Protein AF-A0A946MZG0-F1 (afdb_monomer_lite)

Radius of gyration: 20.62 Å; chains: 1; bounding box: 54×36×57 Å

pLDDT: mean 94.99, std 6.2, range [40.16, 98.81]

Foldseek 3Di:
DQDPADDFDPLLVVLLVQADWDDDDQQKDWACVCLVVVVPDPVCNVVDPPVQSVQQVVCPPHPLNLCLQAIQMAGPQLSVVCVVDVVSCLFRPDGSVLRPDPPDALQNVLQLQQPPDAQWGDDALEIEGQQDLAANGTTSPDSLRQSNSQAWDQHPVRDTGGGDGDGLSVVLVCLLVQQVCCVVVVQANPVPRHGRNQEYEYCNPFPLVDTLSSVSSNLSSCLVSRHQEYEGEHQCCNRPVCSCDPSNVSSVVSSCVSRVRHHYYYHYDDDDD

Sequence (273 aa):
MLPAKYQPFEKEAAFLATVTNGKYDREIINGLKKFVEGTAPQDMKNFYSPEELAAITALDGTDRDLQARMPIKITRHYFEQAVRSKPLQALVKASPKETYDLDGAEDPGKQMSYSPIEGMIHKYELALLYVASTCSAHCRFCYREELIAKKEVERPDGTVAPKGLAQIKDVVAYILEHNRIVAENGGIHPETGREKLREVLMSGGDPMVLGNKNIAQWLSALAQAGVENIRIGTKELAFYPERFDETFFAMLDAFHEAYPQISLRMMVHFNHP

Structure (mmCIF, N/CA/C/O backbone):
data_AF-A0A946MZG0-F1
#
_entry.id   AF-A0A946MZG0-F1
#
loop_
_atom_site.group_PDB
_atom_site.id
_atom_site.type_symbol
_atom_site.label_atom_id
_atom_site.label_alt_id
_atom_site.label_comp_id
_atom_site.label_asym_id
_atom_site.label_entity_id
_atom_site.label_seq_id
_atom_site.pdbx_PDB_ins_code
_atom_site.Cartn_x
_atom_site.Cartn_y
_atom_site.Cartn_z
_atom_site.occupancy
_atom_site.B_iso_or_equiv
_atom_site.auth_seq_id
_atom_site.auth_comp_id
_atom_site.auth_asym_id
_atom_site.auth_atom_id
_atom_site.pdbx_PDB_model_num
ATOM 1 N N . MET A 1 1 ? 16.379 17.604 -19.089 1.00 40.16 1 MET A N 1
ATOM 2 C CA . MET A 1 1 ? 15.503 17.605 -17.896 1.00 40.16 1 MET A CA 1
ATOM 3 C C . MET A 1 1 ? 14.404 16.584 -18.122 1.00 40.16 1 MET A C 1
ATOM 5 O O . MET A 1 1 ? 13.767 16.647 -19.166 1.00 40.16 1 MET A O 1
ATOM 9 N N . LEU A 1 2 ? 14.200 15.642 -17.198 1.00 48.66 2 LEU A N 1
ATOM 10 C CA . LEU A 1 2 ? 13.031 14.756 -17.242 1.00 48.66 2 LEU A CA 1
ATOM 11 C C . LEU A 1 2 ? 11.757 15.592 -17.012 1.00 48.66 2 LEU A C 1
ATOM 13 O O . LEU A 1 2 ? 11.799 16.530 -16.210 1.00 48.66 2 LEU A O 1
ATOM 17 N N . PRO A 1 3 ? 10.635 15.287 -17.684 1.00 56.56 3 PRO A N 1
ATOM 18 C CA . PRO A 1 3 ? 9.406 16.068 -17.557 1.00 56.56 3 PRO A CA 1
ATOM 19 C C . PRO A 1 3 ? 8.920 16.123 -16.100 1.00 56.56 3 PRO A C 1
ATOM 21 O O . PRO A 1 3 ? 9.131 15.193 -15.321 1.00 56.56 3 PRO A O 1
ATOM 24 N N . ALA A 1 4 ? 8.258 17.215 -15.703 1.00 70.62 4 ALA A N 1
ATOM 25 C CA . ALA A 1 4 ? 7.758 17.397 -14.333 1.00 70.62 4 ALA A CA 1
ATOM 26 C C . ALA A 1 4 ? 6.705 16.345 -13.927 1.00 70.62 4 ALA A C 1
ATOM 28 O O . ALA A 1 4 ? 6.549 16.057 -12.745 1.00 70.62 4 ALA A O 1
ATOM 29 N N . LYS A 1 5 ? 6.014 15.749 -14.906 1.00 78.81 5 LYS A N 1
ATOM 30 C CA . LYS A 1 5 ? 5.030 14.676 -14.724 1.00 78.81 5 LYS A CA 1
ATOM 31 C C . LYS A 1 5 ? 5.341 13.518 -15.667 1.00 78.81 5 LYS A C 1
ATOM 33 O O . LYS A 1 5 ? 5.841 13.747 -16.768 1.00 78.81 5 LYS A O 1
ATOM 38 N N . TYR A 1 6 ? 5.028 12.301 -15.231 1.00 86.88 6 TYR A N 1
ATOM 39 C CA . TYR A 1 6 ? 5.037 11.132 -16.105 1.00 86.88 6 TYR A CA 1
ATOM 40 C C . TYR A 1 6 ? 4.013 11.323 -17.227 1.00 86.88 6 TYR A C 1
ATOM 42 O O . TYR A 1 6 ? 2.885 11.744 -16.962 1.00 86.88 6 TYR A O 1
ATOM 50 N N . GLN A 1 7 ? 4.426 11.051 -18.461 1.00 88.69 7 GLN A N 1
ATOM 51 C CA . GLN A 1 7 ? 3.560 11.084 -19.633 1.00 88.69 7 GLN A CA 1
ATOM 52 C C . GLN A 1 7 ? 3.357 9.639 -20.091 1.00 88.69 7 GLN A C 1
ATOM 54 O O . GLN A 1 7 ? 4.352 9.007 -20.453 1.00 88.69 7 GLN A O 1
ATOM 59 N N . PRO A 1 8 ? 2.122 9.111 -20.043 1.00 88.25 8 PRO A N 1
ATOM 60 C CA . PRO A 1 8 ? 1.843 7.759 -20.506 1.00 88.25 8 PRO A CA 1
ATOM 61 C C . PRO A 1 8 ? 2.206 7.604 -21.983 1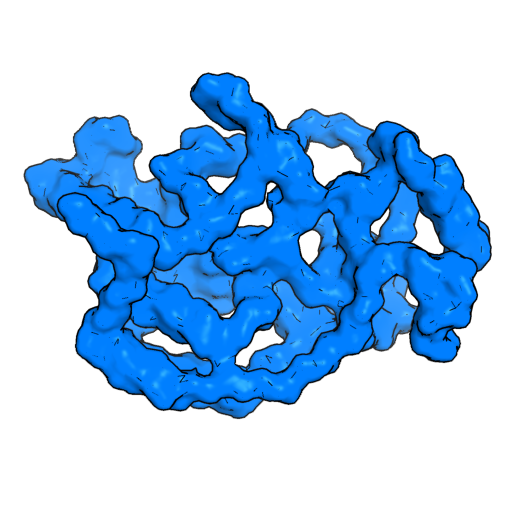.00 88.25 8 PRO A C 1
ATOM 63 O O . PRO A 1 8 ? 1.966 8.512 -22.785 1.00 88.25 8 PRO A O 1
ATOM 66 N N . PHE A 1 9 ? 2.743 6.445 -22.358 1.00 88.44 9 PHE A N 1
ATOM 67 C CA . PHE A 1 9 ? 2.923 6.094 -23.764 1.00 88.44 9 PHE A CA 1
ATOM 68 C C . PHE A 1 9 ? 1.554 5.927 -24.452 1.00 88.44 9 PHE A C 1
ATOM 70 O O . PHE A 1 9 ? 0.541 5.699 -23.793 1.00 88.44 9 PHE A O 1
ATOM 77 N N . GLU A 1 10 ? 1.499 5.991 -25.786 1.00 92.25 10 GLU A N 1
ATOM 78 C CA . GLU A 1 10 ? 0.236 5.917 -26.550 1.00 92.25 10 GLU A CA 1
ATOM 79 C C . GLU A 1 10 ? -0.610 4.686 -26.182 1.00 92.25 10 GLU A C 1
ATOM 81 O O . GLU A 1 10 ? -1.806 4.792 -25.910 1.00 92.25 10 GLU A O 1
ATOM 86 N N . LYS A 1 11 ? 0.040 3.523 -26.066 1.00 93.81 11 LYS A N 1
ATOM 87 C CA . LYS A 1 11 ? -0.592 2.270 -25.641 1.00 93.81 11 LYS A CA 1
ATOM 88 C C . LYS A 1 11 ? -1.140 2.329 -24.208 1.00 93.81 11 LYS A C 1
ATOM 90 O O . LYS A 1 11 ? -2.205 1.778 -23.939 1.00 93.81 11 LYS A O 1
ATOM 95 N N . GLU A 1 12 ? -0.449 3.006 -23.289 1.00 94.88 12 GLU A N 1
ATOM 96 C CA . GLU A 1 12 ? -0.969 3.221 -21.932 1.00 94.88 12 GLU A CA 1
ATOM 97 C C . GLU A 1 12 ? -2.168 4.150 -21.950 1.00 94.88 12 GLU A C 1
ATOM 99 O O . GLU A 1 12 ? -3.166 3.850 -21.310 1.00 94.88 12 GLU A O 1
ATOM 104 N N . ALA A 1 13 ? -2.094 5.253 -22.694 1.00 95.38 13 ALA A N 1
ATOM 105 C CA . ALA A 1 13 ? -3.191 6.203 -22.799 1.00 95.38 13 ALA A CA 1
ATOM 106 C C . ALA A 1 13 ? -4.461 5.530 -23.347 1.00 95.38 13 ALA A C 1
ATOM 108 O O . ALA A 1 13 ? -5.543 5.739 -22.796 1.00 95.38 13 ALA A O 1
ATOM 109 N N . ALA A 1 14 ? -4.321 4.673 -24.365 1.00 96.62 14 ALA A N 1
ATOM 110 C CA . ALA A 1 14 ? -5.418 3.880 -24.914 1.00 96.62 14 ALA A CA 1
ATOM 111 C C . ALA A 1 14 ? -6.026 2.933 -23.866 1.00 96.62 14 ALA A C 1
ATOM 113 O O . ALA A 1 14 ? -7.237 2.947 -23.662 1.00 96.62 14 ALA A O 1
ATOM 114 N N . PHE A 1 15 ? -5.196 2.172 -23.143 1.00 97.94 15 PHE A N 1
ATOM 115 C CA . PHE A 1 15 ? -5.658 1.312 -22.050 1.00 97.94 15 PHE A CA 1
ATOM 116 C C . PHE A 1 15 ? -6.359 2.118 -20.945 1.00 97.94 15 PHE A C 1
ATOM 118 O O . PHE A 1 15 ? -7.492 1.816 -20.577 1.00 97.94 15 PHE A O 1
ATOM 125 N N . LEU A 1 16 ? -5.737 3.189 -20.449 1.00 97.56 16 LEU A N 1
ATOM 126 C CA . LEU A 1 16 ? -6.263 4.020 -19.364 1.00 97.56 16 LEU A CA 1
ATOM 127 C C . LEU A 1 16 ? -7.606 4.676 -19.708 1.00 97.56 16 LEU A C 1
ATOM 129 O O . LEU A 1 16 ? -8.420 4.895 -18.809 1.00 97.56 16 LEU A O 1
ATOM 133 N N . ALA A 1 17 ? -7.857 4.968 -20.987 1.00 97.50 17 ALA A N 1
ATOM 134 C CA . ALA A 1 17 ? -9.132 5.507 -21.452 1.00 97.50 17 ALA A CA 1
ATOM 135 C C . ALA A 1 17 ? -10.305 4.522 -21.279 1.00 97.50 17 ALA A C 1
ATOM 137 O O . ALA A 1 17 ? -11.445 4.963 -21.143 1.00 97.50 17 ALA A O 1
ATOM 138 N N . THR A 1 18 ? -10.035 3.213 -21.229 1.00 97.75 18 THR A N 1
ATOM 139 C CA . THR A 1 18 ? -11.057 2.171 -21.005 1.00 97.75 18 THR A CA 1
ATOM 140 C C . THR A 1 18 ? -11.432 2.003 -19.529 1.00 97.75 18 THR A C 1
ATOM 142 O O . THR A 1 18 ? -12.478 1.441 -19.205 1.00 97.75 18 THR A O 1
ATOM 145 N N . VAL A 1 19 ? -10.600 2.506 -18.609 1.00 98.12 19 VAL A N 1
ATOM 146 C CA . VAL A 1 19 ? -10.715 2.200 -17.181 1.00 98.12 19 VAL A CA 1
ATOM 147 C C . VAL A 1 19 ? -11.763 3.071 -16.499 1.00 98.12 19 VAL A C 1
ATOM 149 O O . VAL A 1 19 ? -11.686 4.306 -16.464 1.00 98.12 19 VAL A O 1
ATOM 152 N N . THR A 1 20 ? -12.706 2.404 -15.842 1.00 97.19 20 THR A N 1
ATOM 153 C CA . THR A 1 20 ? -13.724 3.032 -15.002 1.00 97.19 20 THR A CA 1
ATOM 154 C C . THR A 1 20 ? -13.427 2.775 -13.527 1.00 97.19 20 THR A C 1
ATOM 156 O O . THR A 1 20 ? -12.886 1.736 -13.149 1.00 97.19 20 THR A O 1
ATOM 159 N N . ASN A 1 21 ? -13.732 3.755 -12.674 1.00 96.06 21 ASN A N 1
ATOM 160 C CA . ASN A 1 21 ? -13.667 3.555 -11.229 1.00 96.06 21 ASN A CA 1
ATOM 161 C C . ASN A 1 21 ? -15.001 2.996 -10.740 1.00 96.06 21 ASN A C 1
ATOM 163 O O . ASN A 1 21 ? -16.049 3.561 -11.063 1.00 96.06 21 ASN A O 1
ATOM 167 N N . GLY A 1 22 ? -14.926 1.973 -9.895 1.00 90.25 22 GLY A N 1
ATOM 168 C CA . GLY A 1 22 ? -16.046 1.537 -9.076 1.00 90.25 22 GLY A CA 1
ATOM 169 C C . GLY A 1 22 ? -16.524 2.637 -8.125 1.00 90.25 22 GLY A C 1
ATOM 170 O O . GLY A 1 22 ? -15.821 3.619 -7.849 1.00 90.25 22 GLY A O 1
ATOM 171 N N . LYS A 1 23 ? -17.745 2.466 -7.624 1.00 87.38 23 LYS A N 1
ATOM 172 C CA . LYS A 1 23 ? -18.337 3.314 -6.588 1.00 87.38 23 LYS A CA 1
ATOM 173 C C . LYS A 1 23 ? -18.649 2.437 -5.390 1.00 87.38 23 LYS A C 1
ATOM 175 O O . LYS A 1 23 ? -19.554 1.618 -5.455 1.00 87.38 23 LYS A O 1
ATOM 180 N N . TYR A 1 24 ? -17.912 2.642 -4.314 1.00 88.00 24 TYR A N 1
ATOM 181 C CA . TYR A 1 24 ? -18.093 1.915 -3.069 1.00 88.00 24 TYR A CA 1
ATOM 182 C C . TYR A 1 24 ? -17.842 2.849 -1.887 1.00 88.00 24 TYR A C 1
ATOM 184 O O . TYR A 1 24 ? -17.002 3.752 -1.967 1.00 88.00 24 TYR A O 1
ATOM 192 N N . ASP A 1 25 ? -18.561 2.617 -0.792 1.00 92.88 25 ASP A N 1
ATOM 193 C CA . ASP A 1 25 ? -18.293 3.235 0.500 1.00 92.88 25 ASP A CA 1
ATOM 194 C C . ASP A 1 25 ? -17.914 2.137 1.488 1.00 92.88 25 ASP A C 1
ATOM 196 O O . ASP A 1 25 ? -18.668 1.209 1.752 1.00 92.88 25 ASP A O 1
ATOM 200 N N . ARG A 1 26 ? -16.707 2.252 2.032 1.00 95.69 26 ARG A N 1
ATOM 201 C CA . ARG A 1 26 ? -16.178 1.310 3.019 1.00 95.69 26 ARG A CA 1
ATOM 202 C C . ARG A 1 26 ? -16.744 1.548 4.419 1.00 95.69 26 ARG A C 1
ATOM 204 O O . ARG A 1 26 ? -16.443 0.766 5.327 1.00 95.69 26 ARG A O 1
ATOM 211 N N . GLU A 1 27 ? -17.462 2.661 4.606 1.00 96.38 27 GLU A N 1
ATOM 212 C CA . GLU A 1 27 ? -18.048 3.099 5.874 1.00 96.38 27 GLU A CA 1
ATOM 213 C C . GLU A 1 27 ? -17.013 3.087 7.010 1.00 96.38 27 GLU A C 1
ATOM 215 O O . GLU A 1 27 ? -17.211 2.552 8.102 1.00 96.38 27 GLU A O 1
ATOM 220 N N . ILE A 1 28 ? -15.836 3.643 6.722 1.00 96.69 28 ILE A N 1
ATOM 221 C CA . ILE A 1 28 ? -14.685 3.562 7.619 1.00 96.69 28 ILE A CA 1
ATOM 222 C C . ILE A 1 28 ? -14.916 4.408 8.871 1.00 96.69 28 ILE A C 1
ATOM 224 O O . ILE A 1 28 ? -15.224 5.603 8.798 1.00 96.69 28 ILE A O 1
ATOM 228 N N . ILE A 1 29 ? -14.622 3.822 10.032 1.00 96.56 29 ILE A N 1
ATOM 229 C CA . ILE A 1 29 ? -14.372 4.580 11.257 1.00 96.56 29 ILE A CA 1
ATOM 230 C C . ILE A 1 29 ? -12.869 4.748 11.443 1.00 96.56 29 ILE A C 1
ATOM 232 O O . ILE A 1 29 ? -12.121 3.772 11.467 1.00 96.56 29 ILE A O 1
ATOM 236 N N . ASN A 1 30 ? -12.446 6.005 11.586 1.00 96.38 30 ASN A N 1
ATOM 237 C CA . ASN A 1 30 ? -11.075 6.383 11.909 1.00 96.38 30 ASN A CA 1
ATOM 238 C C . ASN A 1 30 ? -11.002 6.856 13.366 1.00 96.38 30 ASN A C 1
ATOM 240 O O . ASN A 1 30 ? -11.830 7.663 13.797 1.00 96.38 30 ASN A O 1
ATOM 244 N N . GLY A 1 31 ? -9.978 6.398 14.079 1.00 95.44 31 GLY A N 1
ATOM 245 C CA . GLY A 1 31 ? -9.699 6.742 15.467 1.00 95.44 31 GLY A CA 1
ATOM 246 C C . GLY A 1 31 ? -10.758 6.254 16.456 1.00 95.44 31 GLY A C 1
ATOM 247 O O . GLY A 1 31 ? -11.716 5.561 16.105 1.00 95.44 31 GLY A O 1
ATOM 248 N N . LEU A 1 32 ? -10.580 6.650 17.717 1.00 95.19 32 LEU A N 1
ATOM 249 C CA . LEU A 1 32 ? -11.502 6.317 18.807 1.00 95.19 32 LEU A CA 1
ATOM 250 C C . LEU A 1 32 ? -12.544 7.388 19.101 1.00 95.19 32 LEU A C 1
ATOM 252 O O . LEU A 1 32 ? -13.536 7.092 19.762 1.00 95.19 32 LEU A O 1
ATOM 256 N N . LYS A 1 33 ? -12.370 8.604 18.570 1.00 95.19 33 LYS A N 1
ATOM 257 C CA . LYS A 1 33 ? -13.221 9.764 18.870 1.00 95.19 33 LYS A CA 1
ATOM 258 C C . LYS A 1 33 ? -14.718 9.450 18.780 1.00 95.19 33 LYS A C 1
ATOM 260 O O . LYS A 1 33 ? -15.458 9.733 19.712 1.00 95.19 33 LYS A O 1
ATOM 265 N N . LYS A 1 34 ? -15.159 8.791 17.700 1.00 95.56 34 LYS A N 1
ATOM 266 C CA . LYS A 1 34 ? -16.575 8.427 17.516 1.00 95.56 34 LYS A CA 1
ATOM 267 C C . LYS A 1 34 ? -17.097 7.441 18.568 1.00 95.56 34 LYS A C 1
ATOM 269 O O . LYS A 1 34 ? -18.273 7.496 18.913 1.00 95.56 34 LYS A O 1
ATOM 274 N N . PHE A 1 35 ? -16.252 6.537 19.060 1.00 95.75 35 PHE A N 1
ATOM 275 C CA . PHE A 1 35 ? -16.627 5.602 20.122 1.00 95.75 35 PHE A CA 1
ATOM 276 C C . PHE A 1 35 ? -16.690 6.317 21.476 1.00 95.75 35 PHE A C 1
ATOM 278 O O . PHE A 1 35 ? -17.677 6.167 22.187 1.00 95.75 35 PHE A O 1
ATOM 285 N N . VAL A 1 36 ? -15.699 7.162 21.780 1.00 95.12 36 VAL A N 1
ATOM 286 C CA . VAL A 1 36 ? -15.633 7.955 23.023 1.00 95.12 36 VAL A CA 1
ATOM 287 C C . VAL A 1 36 ? -16.809 8.927 23.139 1.00 95.12 36 VAL A C 1
ATOM 289 O O . VAL A 1 36 ? -17.450 9.006 24.180 1.00 95.12 36 VAL A O 1
ATOM 292 N N . GLU A 1 37 ? -17.136 9.640 22.062 1.00 95.38 37 GLU A N 1
ATOM 293 C CA . GLU A 1 37 ? -18.239 10.610 22.035 1.00 95.38 37 GLU A CA 1
ATOM 294 C C . GLU A 1 37 ? -19.619 9.950 21.863 1.00 95.38 37 GLU A C 1
ATOM 296 O O . GLU A 1 37 ? -20.638 10.639 21.853 1.00 95.38 37 GLU A O 1
ATOM 301 N N . GLY A 1 38 ? -19.681 8.627 21.671 1.00 93.50 38 GLY A N 1
ATOM 302 C CA . GLY A 1 38 ? -20.934 7.914 21.409 1.00 93.50 38 GLY A CA 1
ATOM 303 C C . GLY A 1 38 ? -21.606 8.297 20.082 1.00 93.50 38 GLY A C 1
ATOM 304 O O . GLY A 1 38 ? -22.816 8.105 19.926 1.00 93.50 38 GLY A O 1
ATOM 305 N N . THR A 1 39 ? -20.840 8.833 19.125 1.00 95.50 39 THR A N 1
ATOM 306 C CA . THR A 1 39 ? -21.294 9.275 17.791 1.00 95.50 39 THR A CA 1
ATOM 307 C C . THR A 1 39 ? -21.020 8.251 16.684 1.00 95.50 39 THR A C 1
ATOM 309 O O . THR A 1 39 ? -21.367 8.478 15.524 1.00 95.50 39 THR A O 1
ATOM 312 N N . ALA A 1 40 ? -20.420 7.103 17.015 1.00 94.75 40 ALA A N 1
ATOM 313 C CA . ALA A 1 40 ? -20.357 5.950 16.121 1.00 94.75 40 ALA A CA 1
ATOM 314 C C . ALA A 1 40 ? -21.779 5.466 15.740 1.00 94.75 40 ALA A C 1
ATOM 316 O O . ALA A 1 40 ? -22.723 5.683 16.512 1.00 94.75 40 ALA A O 1
ATOM 317 N N . PRO A 1 41 ? -21.957 4.801 14.579 1.00 95.38 41 PRO A N 1
ATOM 318 C CA . PRO A 1 41 ? -23.210 4.138 14.220 1.00 95.38 41 PRO A CA 1
ATOM 319 C C . PRO A 1 41 ? -23.731 3.272 15.368 1.00 95.38 41 PRO A C 1
ATOM 321 O O . PRO A 1 41 ? -22.944 2.657 16.086 1.00 95.38 41 PRO A O 1
ATOM 324 N N . GLN A 1 42 ? -25.052 3.257 15.567 1.00 93.56 42 GLN A N 1
ATOM 325 C CA . GLN A 1 42 ? -25.680 2.708 16.776 1.00 93.56 42 GLN A CA 1
ATOM 326 C C . GLN A 1 42 ? -25.272 1.259 17.069 1.00 93.56 42 GLN A C 1
ATOM 328 O O . GLN A 1 42 ? -25.082 0.896 18.227 1.00 93.56 42 GLN A O 1
ATOM 333 N N . ASP A 1 43 ? -25.103 0.456 16.027 1.00 94.12 43 ASP A N 1
ATOM 334 C CA . ASP A 1 43 ? -24.683 -0.938 16.094 1.00 94.12 43 ASP A CA 1
ATOM 335 C C . ASP A 1 43 ? -23.183 -1.111 16.410 1.00 94.12 43 ASP A C 1
ATOM 337 O O . ASP A 1 43 ? -22.786 -2.136 16.957 1.00 94.12 43 ASP A O 1
ATOM 341 N N . MET A 1 44 ? -22.358 -0.092 16.145 1.00 95.38 44 MET A N 1
ATOM 342 C CA . MET A 1 44 ? -20.914 -0.079 16.411 1.00 95.38 44 MET A CA 1
ATOM 343 C C . MET A 1 44 ? -20.532 0.510 17.770 1.00 95.38 44 MET A C 1
ATOM 345 O O . MET A 1 44 ? -19.407 0.294 18.216 1.00 95.38 44 MET A O 1
ATOM 349 N N . LYS A 1 45 ? -21.417 1.259 18.442 1.00 92.19 45 LYS A N 1
ATOM 350 C CA . LYS A 1 45 ? -21.070 2.012 19.668 1.00 92.19 45 LYS A CA 1
ATOM 351 C C . LYS A 1 45 ? -20.417 1.156 20.751 1.00 92.19 45 LYS A C 1
ATOM 353 O O . LYS A 1 45 ? -19.475 1.607 21.389 1.00 92.19 45 LYS A O 1
ATOM 358 N N . ASN A 1 46 ? -20.868 -0.088 20.892 1.00 92.31 46 ASN A N 1
ATOM 359 C CA . ASN A 1 46 ? -20.385 -1.023 21.910 1.00 92.31 46 ASN A CA 1
ATOM 360 C C . ASN A 1 46 ? -19.239 -1.919 21.416 1.00 92.31 46 ASN A C 1
ATOM 362 O O . ASN A 1 46 ? -18.952 -2.942 22.034 1.00 92.31 46 ASN A O 1
ATOM 366 N N . PHE A 1 47 ? -18.600 -1.583 20.288 1.00 96.38 47 PHE A N 1
ATOM 367 C CA . PHE A 1 47 ? -17.442 -2.339 19.810 1.00 96.38 47 PHE A CA 1
ATOM 368 C C . PHE A 1 47 ? -16.299 -2.321 20.826 1.00 96.38 47 PHE A C 1
ATOM 370 O O . PHE A 1 47 ? -15.639 -3.341 21.020 1.00 96.38 47 PHE A O 1
ATOM 377 N N . TYR A 1 48 ? -16.105 -1.178 21.486 1.00 97.00 48 TYR A N 1
ATOM 378 C CA . TYR A 1 48 ? -15.275 -1.024 22.676 1.00 97.00 48 TYR A CA 1
ATOM 379 C C . TYR A 1 48 ? -16.180 -0.854 23.900 1.00 97.00 48 TYR A C 1
ATOM 381 O O . TYR A 1 48 ? -17.168 -0.122 23.837 1.00 97.00 48 TYR A O 1
ATOM 389 N N . SER A 1 49 ? -15.847 -1.514 25.008 1.00 96.31 49 SER A N 1
ATOM 390 C CA . SER A 1 49 ? -16.494 -1.272 26.296 1.00 96.31 49 SER A CA 1
ATOM 391 C C . SER A 1 49 ? -16.029 0.068 26.888 1.00 96.31 49 SER A C 1
ATOM 393 O O . SER A 1 49 ? -14.953 0.559 26.526 1.00 96.31 49 SER A O 1
ATOM 395 N N . PRO A 1 50 ? -16.792 0.668 27.819 1.00 96.69 50 PRO A N 1
ATOM 396 C CA . PRO A 1 50 ? -16.363 1.876 28.522 1.00 96.69 50 PRO A CA 1
ATOM 397 C C . PRO A 1 50 ? -15.003 1.717 29.216 1.00 96.69 50 PRO A C 1
ATOM 399 O O . PRO A 1 50 ? -14.189 2.636 29.193 1.00 96.69 50 PRO A O 1
ATOM 402 N N . GLU A 1 51 ? -14.730 0.541 29.784 1.00 97.38 51 GLU A N 1
ATOM 403 C CA . GLU A 1 51 ? -13.466 0.230 30.458 1.00 97.38 51 GLU A CA 1
ATOM 404 C C . GLU A 1 51 ? -12.306 0.142 29.464 1.00 97.38 51 GLU A C 1
ATOM 406 O O . GLU A 1 51 ? -11.222 0.653 29.740 1.00 97.38 51 GLU A O 1
ATOM 411 N N . GLU A 1 52 ? -12.526 -0.470 28.296 1.00 97.06 52 GLU A N 1
ATOM 412 C CA . GLU A 1 52 ? -11.525 -0.512 27.227 1.00 97.06 52 GLU A CA 1
ATOM 413 C C . GLU A 1 52 ? -11.223 0.892 26.703 1.00 97.06 52 GLU A C 1
ATOM 415 O O . GLU A 1 52 ? -10.054 1.247 26.570 1.00 97.06 52 GLU A O 1
ATOM 420 N N . LEU A 1 53 ? -12.257 1.702 26.446 1.00 97.31 53 LEU A N 1
ATOM 421 C CA . LEU A 1 53 ? -12.081 3.086 26.007 1.00 97.31 53 LEU A CA 1
ATOM 422 C C . LEU A 1 53 ? -11.297 3.887 27.042 1.00 97.31 53 LEU A C 1
ATOM 424 O O . LEU A 1 53 ? -10.296 4.490 26.675 1.00 97.31 53 LEU A O 1
ATOM 428 N N . ALA A 1 54 ? -11.686 3.828 28.319 1.00 97.25 54 ALA A N 1
ATOM 429 C CA . ALA A 1 54 ? -10.994 4.532 29.394 1.00 97.25 54 ALA A CA 1
ATOM 430 C C . ALA A 1 54 ? -9.519 4.112 29.502 1.00 97.25 54 ALA A C 1
ATOM 432 O O . ALA A 1 54 ? -8.641 4.967 29.614 1.00 97.25 54 ALA A O 1
ATOM 433 N N . ALA A 1 55 ? -9.238 2.807 29.425 1.00 97.25 55 ALA A N 1
ATOM 434 C CA . ALA A 1 55 ? -7.879 2.282 29.492 1.00 97.25 55 ALA A CA 1
ATOM 435 C C . ALA A 1 55 ? -7.019 2.702 28.291 1.00 97.25 55 ALA A C 1
ATOM 437 O O . ALA A 1 55 ? -5.819 2.905 28.452 1.00 97.25 55 ALA A O 1
ATOM 438 N N . ILE A 1 56 ? -7.613 2.832 27.101 1.00 96.94 56 ILE A N 1
ATOM 439 C CA . ILE A 1 56 ? -6.905 3.309 25.910 1.00 96.94 56 ILE A CA 1
ATOM 440 C C . ILE A 1 56 ? -6.680 4.821 25.985 1.00 96.94 56 ILE A C 1
ATOM 442 O O . ILE A 1 56 ? -5.546 5.261 25.834 1.00 96.94 56 ILE A O 1
ATOM 446 N N . THR A 1 57 ? -7.720 5.612 26.260 1.00 96.38 57 THR A N 1
ATOM 447 C CA . THR A 1 57 ? -7.623 7.082 26.284 1.00 96.38 57 THR A CA 1
ATOM 448 C C . THR A 1 57 ? -6.731 7.594 27.409 1.00 96.38 57 THR A C 1
ATOM 450 O O . THR A 1 57 ? -6.170 8.677 27.306 1.00 96.38 57 THR A O 1
ATOM 453 N N . ALA A 1 58 ? -6.549 6.813 28.479 1.00 97.31 58 ALA A N 1
ATOM 454 C CA . ALA A 1 58 ? -5.576 7.123 29.526 1.00 97.31 58 ALA A CA 1
ATOM 455 C C . ALA A 1 58 ? -4.118 7.130 29.023 1.00 97.31 58 ALA A C 1
ATOM 457 O O . ALA A 1 58 ? -3.246 7.639 29.723 1.00 97.31 58 ALA A O 1
ATOM 458 N N . LEU A 1 59 ? -3.850 6.559 27.843 1.00 97.06 59 LEU A N 1
ATOM 459 C CA . LEU A 1 59 ? -2.532 6.550 27.210 1.00 97.06 59 LEU A CA 1
ATOM 460 C C . LEU A 1 59 ? -2.362 7.666 26.167 1.00 97.06 59 LEU A C 1
ATOM 462 O O . LEU A 1 59 ? -1.251 7.832 25.662 1.00 97.06 59 LEU A O 1
ATOM 466 N N . ASP A 1 60 ? -3.415 8.414 25.826 1.00 95.62 60 ASP A N 1
ATOM 467 C CA . ASP A 1 60 ? -3.339 9.457 24.797 1.00 95.62 60 ASP A CA 1
ATOM 468 C C . ASP A 1 60 ? -2.312 10.535 25.199 1.00 95.62 60 ASP A C 1
ATOM 470 O O . ASP A 1 60 ? -2.293 11.016 26.335 1.00 95.62 60 ASP A O 1
ATOM 474 N N . GLY A 1 61 ? -1.427 10.905 24.271 1.00 94.75 61 GLY A N 1
ATOM 475 C CA . GLY A 1 61 ? -0.339 11.861 24.512 1.00 94.75 61 GLY A CA 1
ATOM 476 C C . GLY A 1 61 ? 0.838 11.338 25.347 1.00 94.75 61 GLY A C 1
ATOM 477 O O . GLY A 1 61 ? 1.783 12.090 25.586 1.00 94.75 61 GLY A O 1
ATOM 478 N N . THR A 1 62 ? 0.810 10.077 25.786 1.00 95.56 62 THR A N 1
ATOM 479 C CA . THR A 1 62 ? 1.959 9.425 26.436 1.00 95.56 62 THR A CA 1
ATOM 480 C C . THR A 1 62 ? 2.886 8.779 25.400 1.00 95.56 62 THR A C 1
ATOM 482 O O . THR A 1 62 ? 2.549 8.656 24.224 1.00 95.56 62 THR A O 1
ATOM 485 N N . ASP A 1 63 ? 4.042 8.289 25.843 1.00 91.44 63 ASP A N 1
ATOM 486 C CA . ASP A 1 63 ? 4.925 7.408 25.064 1.00 91.44 63 ASP A CA 1
ATOM 487 C C . ASP A 1 63 ? 4.241 6.100 24.615 1.00 91.44 63 ASP A C 1
ATOM 489 O O . ASP A 1 63 ? 4.686 5.435 23.680 1.00 91.44 63 ASP A O 1
ATOM 493 N N . ARG A 1 64 ? 3.121 5.745 25.254 1.00 94.00 64 ARG A N 1
ATOM 494 C CA . ARG A 1 64 ? 2.320 4.547 24.984 1.00 94.00 64 ARG A CA 1
ATOM 495 C C . ARG A 1 64 ? 1.028 4.840 24.218 1.00 94.00 64 ARG A C 1
ATOM 497 O O . ARG A 1 64 ? 0.150 3.973 24.171 1.00 94.00 64 ARG A O 1
ATOM 504 N N . ASP A 1 65 ? 0.903 6.022 23.613 1.00 95.38 65 ASP A N 1
ATOM 505 C CA . ASP A 1 65 ? -0.257 6.406 22.807 1.00 95.38 65 ASP A CA 1
ATOM 506 C C . ASP A 1 65 ? -0.476 5.423 21.640 1.00 95.38 65 ASP A C 1
ATOM 508 O O . ASP A 1 65 ? 0.319 5.301 20.699 1.00 95.38 65 ASP A O 1
ATOM 512 N N . LEU A 1 66 ? -1.596 4.698 21.701 1.00 95.50 66 LEU A N 1
ATOM 513 C CA . LEU A 1 66 ? -1.932 3.658 20.731 1.00 95.50 66 LEU A CA 1
ATOM 514 C C . LEU A 1 66 ? -2.277 4.217 19.351 1.00 95.50 66 LEU A C 1
ATOM 516 O O . LEU A 1 66 ? -2.020 3.535 18.355 1.00 95.50 66 LEU A O 1
ATOM 520 N N . GLN A 1 67 ? -2.874 5.410 19.283 1.00 94.00 67 GLN A N 1
ATOM 521 C CA . GLN A 1 67 ? -3.293 6.046 18.034 1.00 94.00 67 GLN A CA 1
ATOM 522 C C . GLN A 1 67 ? -2.119 6.738 17.339 1.00 94.00 67 GLN A C 1
ATOM 524 O O . GLN A 1 67 ? -2.071 6.722 16.107 1.00 94.00 67 GLN A O 1
ATOM 529 N N . ALA A 1 68 ? -1.163 7.271 18.106 1.00 93.12 68 ALA A N 1
ATOM 530 C CA . ALA A 1 68 ? 0.108 7.773 17.594 1.00 93.12 68 ALA A CA 1
ATOM 531 C C . ALA A 1 68 ? 1.005 6.632 17.087 1.00 93.12 68 ALA A C 1
ATOM 533 O O . ALA A 1 68 ? 1.638 6.768 16.040 1.00 93.12 68 ALA A O 1
ATOM 534 N N . ARG A 1 69 ? 1.030 5.480 17.779 1.00 92.00 69 ARG A N 1
ATOM 535 C CA . ARG A 1 69 ? 1.811 4.314 17.335 1.00 92.00 69 ARG A CA 1
ATOM 536 C C . ARG A 1 69 ? 1.242 3.680 16.066 1.00 92.00 69 ARG A C 1
ATOM 538 O O . ARG A 1 69 ? 1.980 3.466 15.109 1.00 92.00 69 ARG A O 1
ATOM 545 N N . MET A 1 70 ? -0.057 3.385 16.064 1.00 94.75 70 MET A N 1
ATOM 546 C CA . MET A 1 70 ? -0.770 2.831 14.915 1.00 94.75 70 MET A CA 1
ATOM 547 C C . MET A 1 70 ? -2.204 3.376 14.901 1.00 94.75 70 MET A C 1
ATOM 549 O O . MET A 1 70 ? -3.019 2.955 15.731 1.00 94.75 70 MET A O 1
ATOM 553 N N . PRO A 1 71 ? -2.567 4.255 13.949 1.00 95.62 71 PRO A N 1
ATOM 554 C CA . PRO A 1 71 ? -3.907 4.822 13.883 1.00 95.62 71 PRO A CA 1
ATOM 555 C C . PRO A 1 71 ? -4.981 3.737 13.857 1.00 95.62 71 PRO A C 1
ATOM 557 O O . PRO A 1 71 ? -4.839 2.715 13.184 1.00 95.62 71 PRO A O 1
ATOM 560 N N . ILE A 1 72 ? -6.077 3.951 14.573 1.00 96.31 72 ILE A N 1
ATOM 561 C CA . ILE A 1 72 ? -7.176 2.986 14.620 1.00 96.31 72 ILE A CA 1
ATOM 562 C C . ILE A 1 72 ? -8.063 3.202 13.402 1.00 96.31 72 ILE A C 1
ATOM 564 O O . ILE A 1 72 ? -8.435 4.332 13.086 1.00 96.31 72 ILE A O 1
ATOM 568 N N . LYS A 1 73 ? -8.373 2.121 12.691 1.00 97.62 73 LYS A N 1
ATOM 569 C CA . LYS A 1 73 ? -9.173 2.182 11.472 1.00 97.62 73 LYS A CA 1
ATOM 570 C C . LYS A 1 73 ? -9.840 0.844 11.207 1.00 97.62 73 LYS A C 1
ATOM 572 O O . LYS A 1 73 ? -9.161 -0.182 11.229 1.00 97.62 73 LYS A O 1
ATOM 577 N N . ILE A 1 74 ? -11.140 0.857 10.932 1.00 97.69 74 ILE A N 1
ATOM 578 C CA . ILE A 1 74 ? -11.913 -0.347 10.613 1.00 97.69 74 ILE A CA 1
ATOM 579 C C . ILE A 1 74 ? -13.016 -0.018 9.601 1.00 97.69 74 ILE A C 1
ATOM 581 O O . ILE A 1 74 ? -13.622 1.052 9.673 1.00 97.69 74 ILE A O 1
ATOM 585 N N . THR A 1 75 ? -13.254 -0.921 8.651 1.00 98.00 75 THR A N 1
ATOM 586 C CA . THR A 1 75 ? -14.392 -0.859 7.721 1.00 98.00 75 THR A CA 1
ATOM 587 C C . THR A 1 75 ? -15.661 -1.379 8.389 1.00 98.00 75 THR A C 1
ATOM 589 O O . THR A 1 75 ? -15.586 -2.163 9.340 1.00 98.00 75 THR A O 1
ATOM 592 N N . ARG A 1 76 ? -16.830 -1.021 7.847 1.00 97.44 76 ARG A N 1
ATOM 593 C CA . ARG A 1 76 ? -18.108 -1.653 8.213 1.00 97.44 76 ARG A CA 1
ATOM 594 C C . ARG A 1 76 ? -18.040 -3.173 8.098 1.00 97.44 76 ARG A C 1
ATOM 596 O O . ARG A 1 76 ? -18.291 -3.872 9.076 1.00 97.44 76 ARG A O 1
ATOM 603 N N . HIS A 1 77 ? -17.624 -3.661 6.931 1.00 97.50 77 HIS A N 1
ATOM 604 C CA . HIS A 1 77 ? -17.543 -5.090 6.635 1.00 97.50 77 HIS A CA 1
ATOM 605 C C . HIS A 1 77 ? -16.715 -5.856 7.676 1.00 97.50 77 HIS A C 1
ATOM 607 O O . HIS A 1 77 ? -17.167 -6.846 8.250 1.00 97.50 77 HIS A O 1
ATOM 613 N N . TYR A 1 78 ? -15.503 -5.381 7.974 1.00 97.88 78 TYR A N 1
ATOM 614 C CA . TYR A 1 78 ? -14.631 -6.093 8.903 1.00 97.88 78 TYR A CA 1
ATOM 615 C C . TYR A 1 78 ? -15.097 -5.964 10.356 1.00 97.88 78 TYR A C 1
ATOM 617 O O . TYR A 1 78 ? -14.888 -6.880 11.150 1.00 97.88 78 TYR A O 1
ATOM 625 N N . PHE A 1 79 ? -15.765 -4.863 10.718 1.00 97.81 79 PHE A N 1
ATOM 626 C CA . PHE A 1 79 ? -16.438 -4.743 12.010 1.00 97.81 79 PHE A CA 1
ATOM 627 C C . PHE A 1 79 ? -17.512 -5.824 12.190 1.00 97.81 79 PHE A C 1
ATOM 629 O O . PHE A 1 79 ? -17.515 -6.490 13.225 1.00 97.81 79 PHE A O 1
ATOM 636 N N . GLU A 1 80 ? -18.374 -6.048 11.193 1.00 97.06 80 GLU A N 1
ATOM 637 C CA . GLU A 1 80 ? -19.456 -7.046 11.253 1.00 97.06 80 GLU A CA 1
ATOM 638 C C . GLU A 1 80 ? -18.932 -8.473 11.458 1.00 97.06 80 GLU A C 1
ATOM 640 O O . GLU A 1 80 ? -19.553 -9.285 12.152 1.00 97.06 80 GLU A O 1
ATOM 645 N N . GLN A 1 81 ? -17.757 -8.766 10.902 1.00 96.81 81 GLN A N 1
ATOM 646 C CA . GLN A 1 81 ? -17.044 -10.014 11.154 1.00 96.81 81 GLN A CA 1
ATOM 647 C C . GLN A 1 81 ? -16.417 -10.028 12.557 1.00 96.81 81 GLN A C 1
ATOM 649 O O . GLN A 1 81 ? -16.579 -10.993 13.312 1.00 96.81 81 GLN A O 1
ATOM 654 N N . ALA A 1 82 ? -15.729 -8.949 12.942 1.00 97.06 82 ALA A N 1
ATOM 655 C CA . ALA A 1 82 ? -15.026 -8.850 14.216 1.00 97.06 82 ALA A CA 1
ATOM 656 C C . ALA A 1 82 ? -15.969 -8.941 15.424 1.00 97.06 82 ALA A C 1
ATOM 658 O O . ALA A 1 82 ? -15.631 -9.598 16.408 1.00 97.06 82 ALA A O 1
ATOM 659 N N . VAL A 1 83 ? -17.184 -8.385 15.374 1.00 96.12 83 VAL A N 1
ATOM 660 C CA . VAL A 1 83 ? -18.138 -8.504 16.498 1.00 96.12 83 VAL A CA 1
ATOM 661 C C . VAL A 1 83 ? -18.508 -9.950 16.833 1.00 96.12 83 VAL A C 1
ATOM 663 O O . VAL A 1 83 ? -18.873 -10.238 17.969 1.00 96.12 83 VAL A O 1
ATOM 666 N N . ARG A 1 84 ? -18.357 -10.875 15.880 1.00 95.31 84 ARG A N 1
ATOM 667 C CA . ARG A 1 84 ? -18.662 -12.304 16.050 1.00 95.31 84 ARG A CA 1
ATOM 668 C C . ARG A 1 84 ? -17.425 -13.164 16.326 1.00 95.31 84 ARG A C 1
ATOM 670 O O . ARG A 1 84 ? -17.571 -14.359 16.563 1.00 95.31 84 ARG A O 1
ATOM 677 N N . SER A 1 85 ? -16.217 -12.592 16.312 1.00 97.31 85 SER A N 1
ATOM 678 C CA . SER A 1 85 ? -14.966 -13.354 16.398 1.00 97.31 85 SER A CA 1
ATOM 679 C C . SER A 1 85 ? -13.906 -12.642 17.240 1.00 97.31 85 SER A C 1
ATOM 681 O O . SER A 1 85 ? -13.303 -11.656 16.814 1.00 97.31 85 SER A O 1
ATOM 683 N N . LYS A 1 86 ? -13.620 -13.183 18.435 1.00 96.25 86 LYS A N 1
ATOM 684 C CA . LYS A 1 86 ? -12.538 -12.686 19.307 1.00 96.25 86 LYS A CA 1
ATOM 685 C C . LYS A 1 86 ? -11.168 -12.673 18.605 1.00 96.25 86 LYS A C 1
ATOM 687 O O . LYS A 1 86 ? -10.466 -11.673 18.753 1.00 96.25 86 LYS A O 1
ATOM 692 N N . PRO A 1 87 ? -10.779 -13.704 17.825 1.00 97.38 87 PRO A N 1
ATOM 693 C CA . PRO A 1 87 ? -9.558 -13.643 17.027 1.00 97.38 87 PRO A CA 1
ATOM 694 C C . PRO A 1 87 ? -9.525 -12.455 16.065 1.00 97.38 87 PRO A C 1
ATOM 696 O O . PRO A 1 87 ? -8.526 -11.749 16.034 1.00 97.38 87 PRO A O 1
ATOM 699 N N . LEU A 1 88 ? -10.613 -12.169 15.338 1.00 97.50 88 LEU A N 1
ATOM 700 C CA . LEU A 1 88 ? -10.654 -11.015 14.433 1.00 97.50 88 LEU A CA 1
ATOM 701 C C . LEU A 1 88 ? -10.589 -9.683 15.188 1.00 97.50 88 LEU A C 1
ATOM 703 O O . LEU A 1 88 ? -9.921 -8.766 14.714 1.00 97.50 88 LEU A O 1
ATOM 707 N N . GLN A 1 89 ? -11.195 -9.582 16.377 1.00 97.25 89 GLN A N 1
ATOM 708 C CA . GLN A 1 89 ? -11.034 -8.405 17.242 1.00 97.25 89 GLN A CA 1
ATOM 709 C C . GLN A 1 89 ? -9.568 -8.188 17.608 1.00 97.25 89 GLN A C 1
ATOM 711 O O . GLN A 1 89 ? -9.084 -7.073 17.459 1.00 97.25 89 GLN A O 1
ATOM 716 N N . ALA A 1 90 ? -8.834 -9.234 17.995 1.00 96.00 90 ALA A N 1
ATOM 717 C CA . ALA A 1 90 ? -7.412 -9.117 18.328 1.00 96.00 90 ALA A CA 1
ATOM 718 C C . ALA A 1 90 ? -6.553 -8.582 17.162 1.00 96.00 90 ALA A C 1
ATOM 720 O O . ALA A 1 90 ? -5.479 -8.033 17.391 1.00 96.00 90 ALA A O 1
ATOM 721 N N . LEU A 1 91 ? -7.024 -8.705 15.914 1.00 96.62 91 LEU A N 1
ATOM 722 C CA . LEU A 1 91 ? -6.316 -8.200 14.739 1.00 96.62 91 LEU A CA 1
ATOM 723 C C . LEU A 1 91 ? -6.512 -6.698 14.496 1.00 96.62 91 LEU A C 1
ATOM 725 O O . LEU A 1 91 ? -5.639 -6.100 13.873 1.00 96.62 91 LEU A O 1
ATOM 729 N N . VAL A 1 92 ? -7.624 -6.084 14.925 1.00 96.38 92 VAL A N 1
ATOM 730 C CA . VAL A 1 92 ? -7.982 -4.689 14.552 1.00 96.38 92 VAL A CA 1
ATOM 731 C C . VAL A 1 92 ? -8.417 -3.796 15.711 1.00 96.38 92 VAL A C 1
ATOM 733 O O . VAL A 1 92 ? -8.382 -2.572 15.591 1.00 96.38 92 VAL A O 1
ATOM 736 N N . LYS A 1 93 ? -8.837 -4.383 16.830 1.00 95.94 93 LYS A N 1
ATOM 737 C CA . LYS A 1 93 ? -9.299 -3.662 18.010 1.00 95.94 93 LYS A CA 1
ATOM 738 C C . LYS A 1 93 ? -8.095 -3.293 18.865 1.00 95.94 93 LYS A C 1
ATOM 740 O O . LYS A 1 93 ? -7.335 -4.171 19.265 1.00 95.94 93 LYS A O 1
ATOM 745 N N . ALA A 1 94 ? -7.925 -2.000 19.118 1.00 96.81 94 ALA A N 1
ATOM 746 C CA . ALA A 1 94 ? -6.791 -1.518 19.887 1.00 96.81 94 ALA A CA 1
ATOM 747 C C . ALA A 1 94 ? -6.861 -1.977 21.346 1.00 96.81 94 ALA A C 1
ATOM 749 O O . ALA A 1 94 ? -7.942 -2.070 21.927 1.00 96.81 94 ALA A O 1
ATOM 750 N N . SER A 1 95 ? -5.703 -2.243 21.938 1.00 96.25 95 SER A N 1
ATOM 751 C CA . SER A 1 95 ? -5.581 -2.681 23.325 1.00 96.25 95 SER A CA 1
ATOM 752 C C . SER A 1 95 ? -4.310 -2.119 23.969 1.00 96.25 95 SER A C 1
ATOM 754 O O . SER A 1 95 ? -3.245 -2.180 23.351 1.00 96.25 95 SER A O 1
ATOM 756 N N . PRO A 1 96 ? -4.355 -1.673 25.243 1.00 96.56 96 PRO A N 1
ATOM 757 C CA . PRO A 1 96 ? -3.161 -1.264 25.994 1.00 96.56 96 PRO A CA 1
ATOM 758 C C . PRO A 1 96 ? -2.054 -2.323 26.039 1.00 96.56 96 PRO A C 1
ATOM 760 O O . PRO A 1 96 ? -0.887 -1.988 26.219 1.00 96.56 96 PRO A O 1
ATOM 763 N N . LYS A 1 97 ? -2.410 -3.602 25.857 1.00 95.06 97 LYS A N 1
ATOM 764 C CA . LYS A 1 97 ? -1.460 -4.724 25.817 1.00 95.06 97 LYS A CA 1
ATOM 765 C C . LYS A 1 97 ? -0.427 -4.597 24.702 1.00 95.06 97 LYS A C 1
ATOM 767 O O . LYS A 1 97 ? 0.653 -5.156 24.825 1.00 95.06 97 LYS A O 1
ATOM 772 N N . GLU A 1 98 ? -0.746 -3.867 23.637 1.00 93.38 98 GLU A N 1
ATOM 773 C CA . GLU A 1 98 ? 0.181 -3.649 22.526 1.00 93.38 98 GLU A CA 1
ATOM 774 C C . GLU A 1 98 ? 1.384 -2.766 22.907 1.00 93.38 98 GLU A C 1
ATOM 776 O O . GLU A 1 98 ? 2.288 -2.608 22.099 1.00 93.38 98 GLU A O 1
ATOM 781 N N . THR A 1 99 ? 1.385 -2.155 24.098 1.00 93.25 99 THR A N 1
ATOM 782 C CA . THR A 1 99 ? 2.474 -1.294 24.591 1.00 93.25 99 THR A CA 1
ATOM 783 C C . THR A 1 99 ? 3.062 -1.787 25.909 1.00 93.25 99 THR A C 1
ATOM 785 O O . THR A 1 99 ? 3.668 -1.008 26.640 1.00 93.25 99 THR A O 1
ATOM 788 N N . TYR A 1 100 ? 2.825 -3.052 26.271 1.00 93.50 100 TYR A N 1
ATOM 789 C CA . TYR A 1 100 ? 3.436 -3.663 27.461 1.00 93.50 100 TYR A CA 1
ATOM 790 C C . TYR A 1 100 ? 4.887 -4.068 27.211 1.00 93.50 100 TYR A C 1
ATOM 792 O O . TYR A 1 100 ? 5.677 -4.091 28.148 1.00 93.50 100 TYR A O 1
ATOM 800 N N . ASP A 1 101 ? 5.206 -4.355 25.955 1.00 89.88 101 ASP A N 1
ATOM 801 C CA . ASP A 1 101 ? 6.545 -4.614 25.459 1.00 89.88 101 ASP A CA 1
ATOM 802 C C . ASP A 1 101 ? 6.715 -3.795 24.177 1.00 89.88 101 ASP A C 1
ATOM 804 O O . ASP A 1 101 ? 5.927 -3.933 23.238 1.00 89.88 101 ASP A O 1
ATOM 808 N N . LEU A 1 102 ? 7.673 -2.872 24.201 1.00 86.19 102 LEU A N 1
ATOM 809 C CA . LEU A 1 102 ? 8.008 -1.993 23.083 1.00 86.19 102 LEU A CA 1
ATOM 810 C C . LEU A 1 102 ? 9.412 -2.290 22.542 1.00 86.19 102 LEU A C 1
ATOM 812 O O . LEU A 1 102 ? 9.926 -1.510 21.739 1.00 86.19 102 LEU A O 1
ATOM 816 N N . ASP A 1 103 ? 10.030 -3.400 22.962 1.00 87.75 103 ASP A N 1
ATOM 817 C CA . ASP A 1 103 ? 11.321 -3.813 22.431 1.00 87.75 103 ASP A CA 1
ATOM 818 C C . ASP A 1 103 ? 11.215 -4.070 20.922 1.00 87.75 103 ASP A C 1
ATOM 820 O O . ASP A 1 103 ? 10.271 -4.680 20.411 1.00 87.75 103 ASP A O 1
ATOM 824 N N . GLY A 1 104 ? 12.213 -3.597 20.180 1.00 85.44 104 GLY A N 1
ATOM 825 C CA . GLY A 1 104 ? 12.239 -3.710 18.731 1.00 85.44 104 GLY A CA 1
ATOM 826 C C . GLY A 1 104 ? 13.005 -2.575 18.069 1.00 85.44 104 GLY A C 1
ATOM 827 O O . GLY A 1 104 ? 13.829 -1.900 18.682 1.00 85.44 104 GLY A O 1
ATOM 828 N N . ALA A 1 105 ? 12.741 -2.388 16.781 1.00 84.81 105 ALA A N 1
ATOM 829 C CA . ALA A 1 105 ? 13.274 -1.291 15.986 1.00 84.81 105 ALA A CA 1
ATOM 830 C C . ALA A 1 105 ? 12.134 -0.664 15.182 1.00 84.81 105 ALA A C 1
ATOM 832 O O . ALA A 1 105 ? 11.215 -1.372 14.775 1.00 84.81 105 ALA A O 1
ATOM 833 N N . GLU A 1 106 ? 12.215 0.638 14.911 1.00 82.88 106 GLU A N 1
ATOM 834 C CA . GLU A 1 106 ? 11.193 1.361 14.136 1.00 82.88 106 GLU A CA 1
ATOM 835 C C . GLU A 1 106 ? 11.116 0.902 12.671 1.00 82.88 106 GLU A C 1
ATOM 837 O O . GLU A 1 106 ? 10.044 0.890 12.075 1.00 82.88 106 GLU A O 1
ATOM 842 N N . ASP A 1 107 ? 12.244 0.477 12.091 1.00 84.62 107 ASP A N 1
ATOM 843 C CA . ASP A 1 107 ? 12.315 -0.143 10.764 1.00 84.62 107 ASP A CA 1
ATOM 844 C C . ASP A 1 107 ? 13.024 -1.504 10.859 1.00 84.62 107 ASP A C 1
ATOM 846 O O . ASP A 1 107 ? 14.188 -1.639 10.462 1.00 84.62 107 ASP A O 1
ATOM 850 N N . PRO A 1 108 ? 12.351 -2.550 11.377 1.00 84.69 108 PRO A N 1
ATOM 851 C CA . PRO A 1 108 ? 12.989 -3.841 11.645 1.00 84.69 108 PRO A CA 1
ATOM 852 C C . PRO A 1 108 ? 13.484 -4.517 10.357 1.00 84.69 108 PRO A C 1
ATOM 854 O O . PRO A 1 108 ? 14.430 -5.302 10.375 1.00 84.69 108 PRO A O 1
ATOM 857 N N . GLY A 1 109 ? 12.881 -4.178 9.212 1.00 83.38 109 GLY A N 1
ATOM 858 C CA . GLY A 1 109 ? 13.294 -4.658 7.895 1.00 83.38 109 GLY A CA 1
ATOM 859 C C . GLY A 1 109 ? 14.448 -3.877 7.257 1.00 83.38 109 GLY A C 1
ATOM 860 O O . GLY A 1 109 ? 14.851 -4.244 6.146 1.00 83.38 109 GLY A O 1
ATOM 861 N N . LYS A 1 110 ? 14.934 -2.805 7.909 1.00 86.19 110 LYS A N 1
ATOM 862 C CA . LYS A 1 110 ? 15.905 -1.833 7.372 1.00 86.19 110 LYS A CA 1
ATOM 863 C C . LYS A 1 110 ? 15.583 -1.472 5.921 1.00 86.19 110 LYS A C 1
ATOM 865 O O . LYS A 1 110 ? 16.431 -1.540 5.032 1.00 86.19 110 LYS A O 1
ATOM 870 N N . GLN A 1 111 ? 14.307 -1.205 5.658 1.00 88.75 111 GLN A N 1
ATOM 871 C CA . GLN A 1 111 ? 13.751 -1.052 4.320 1.00 88.75 111 GLN A CA 1
ATOM 872 C C . GLN A 1 111 ? 14.417 0.113 3.584 1.00 88.75 111 GLN A C 1
ATOM 874 O O . GLN A 1 111 ? 14.757 -0.033 2.409 1.00 88.75 111 GLN A O 1
ATOM 879 N N . MET A 1 112 ? 14.705 1.210 4.294 1.00 89.75 112 MET A N 1
ATOM 880 C CA . MET A 1 112 ? 15.354 2.386 3.703 1.00 89.75 112 MET A CA 1
ATOM 881 C C . MET A 1 112 ? 16.805 2.127 3.279 1.00 89.75 112 MET A C 1
ATOM 883 O O . MET A 1 112 ? 17.281 2.753 2.338 1.00 89.75 112 MET A O 1
ATOM 887 N N . SER A 1 113 ? 17.491 1.143 3.874 1.00 90.38 113 SER A N 1
ATOM 888 C CA . SER A 1 113 ? 18.850 0.750 3.463 1.00 90.38 113 SER A CA 1
ATOM 889 C C . SER A 1 113 ? 18.918 0.129 2.066 1.00 90.38 113 SER A C 1
ATOM 891 O O . SER A 1 113 ? 19.995 0.022 1.491 1.00 90.38 113 SER A O 1
ATOM 893 N N . TYR A 1 114 ? 17.779 -0.284 1.512 1.00 92.38 114 TYR A N 1
ATOM 894 C CA . TYR A 1 114 ? 17.679 -0.872 0.176 1.00 92.38 114 TYR A CA 1
ATOM 895 C C . TYR A 1 114 ? 16.831 -0.008 -0.764 1.00 92.38 114 TYR A C 1
ATOM 897 O O . TYR A 1 114 ? 16.315 -0.524 -1.757 1.00 92.38 114 TYR A O 1
ATOM 905 N N . SER A 1 115 ? 16.653 1.274 -0.433 1.00 94.56 115 SER A N 1
ATOM 906 C CA . SER A 1 115 ? 15.772 2.194 -1.148 1.00 94.56 115 SER A CA 1
ATOM 907 C C . SER A 1 115 ? 16.584 3.107 -2.074 1.00 94.56 115 SER A C 1
ATOM 909 O O . SER A 1 115 ? 17.071 4.135 -1.614 1.00 94.56 115 SER A O 1
ATOM 911 N N . PRO A 1 116 ? 16.781 2.761 -3.363 1.00 95.00 116 PRO A N 1
ATOM 912 C CA . PRO A 1 116 ? 17.530 3.619 -4.288 1.00 95.00 116 PRO A CA 1
ATOM 913 C C . PRO A 1 116 ? 16.803 4.935 -4.598 1.00 95.00 116 PRO A C 1
ATOM 915 O O . PRO A 1 116 ? 17.437 5.922 -4.953 1.00 95.00 116 PRO A O 1
ATOM 918 N N . ILE A 1 117 ? 15.474 4.939 -4.472 1.00 95.44 117 ILE A N 1
ATOM 919 C CA . ILE A 1 117 ? 14.605 6.112 -4.580 1.00 95.44 117 ILE A CA 1
ATOM 920 C C . ILE A 1 117 ? 13.519 6.020 -3.501 1.00 95.44 117 ILE A C 1
ATOM 922 O O . ILE A 1 117 ? 13.274 4.942 -2.951 1.00 95.44 117 ILE A O 1
ATOM 926 N N . GLU A 1 118 ? 12.857 7.135 -3.199 1.00 94.62 118 GLU A N 1
ATOM 927 C CA . GLU A 1 118 ? 11.799 7.182 -2.187 1.00 94.62 118 GLU A CA 1
ATOM 928 C C . GLU A 1 118 ? 10.633 6.236 -2.530 1.00 94.62 118 GLU A C 1
ATOM 930 O O . GLU A 1 118 ? 10.150 6.190 -3.663 1.00 94.62 118 GLU A O 1
ATOM 935 N N . GLY A 1 119 ? 10.168 5.478 -1.534 1.00 95.94 119 GLY A N 1
ATOM 936 C CA . GLY A 1 119 ? 9.032 4.567 -1.678 1.00 95.94 119 GLY A CA 1
ATOM 937 C C . GLY A 1 119 ? 9.293 3.293 -2.488 1.00 95.94 119 GLY A C 1
ATOM 938 O O . GLY A 1 119 ? 8.356 2.523 -2.701 1.00 95.94 119 GLY A O 1
ATOM 939 N N . MET A 1 120 ? 10.529 3.033 -2.922 1.00 97.69 120 MET A N 1
ATOM 940 C CA . MET A 1 120 ? 10.903 1.824 -3.658 1.00 97.69 120 MET A CA 1
ATOM 941 C C . MET A 1 120 ? 12.041 1.101 -2.955 1.00 97.69 120 MET A C 1
ATOM 943 O O . MET A 1 120 ? 13.128 1.641 -2.837 1.00 97.69 120 MET A O 1
ATOM 947 N N . ILE A 1 121 ? 11.831 -0.160 -2.598 1.00 96.50 121 ILE A N 1
ATOM 948 C CA . ILE A 1 121 ? 12.882 -1.058 -2.116 1.00 96.50 121 ILE A CA 1
ATOM 949 C C . ILE A 1 121 ? 13.320 -1.936 -3.284 1.00 96.50 121 ILE A C 1
ATOM 951 O O . ILE A 1 121 ? 12.476 -2.618 -3.856 1.00 96.50 121 ILE A O 1
ATOM 955 N N . HIS A 1 122 ? 14.612 -1.996 -3.601 1.00 97.06 122 HIS A N 1
ATOM 956 C CA . HIS A 1 122 ? 15.137 -2.877 -4.648 1.00 97.06 122 HIS A CA 1
ATOM 957 C C . HIS A 1 122 ? 16.058 -3.952 -4.057 1.00 97.06 122 HIS A C 1
ATOM 959 O O . HIS A 1 122 ? 17.157 -3.669 -3.565 1.00 97.06 122 HIS A O 1
ATOM 965 N N . LYS A 1 123 ? 15.609 -5.210 -4.108 1.00 91.81 123 LYS A N 1
ATOM 966 C CA . LYS A 1 123 ? 16.369 -6.382 -3.662 1.00 91.81 123 LYS A CA 1
ATOM 967 C C . LYS A 1 123 ? 16.354 -7.442 -4.761 1.00 91.81 123 LYS A C 1
ATOM 969 O O . LYS A 1 123 ? 15.286 -7.890 -5.160 1.00 91.81 123 LYS A O 1
ATOM 974 N N . TYR A 1 124 ? 17.538 -7.888 -5.182 1.00 91.31 124 TYR A N 1
ATOM 975 C CA . TYR A 1 124 ? 17.690 -8.874 -6.261 1.00 91.31 124 TYR A CA 1
ATOM 976 C C . TYR A 1 124 ? 17.097 -8.348 -7.578 1.00 91.31 124 TYR A C 1
ATOM 978 O O . TYR A 1 124 ? 17.271 -7.177 -7.885 1.00 91.31 124 TYR A O 1
ATOM 986 N N . GLU A 1 125 ? 16.392 -9.193 -8.322 1.00 96.25 125 GLU A N 1
ATOM 987 C CA . GLU A 1 125 ? 15.635 -8.879 -9.541 1.00 96.25 125 GLU A CA 1
ATOM 988 C C . GLU A 1 125 ? 14.225 -8.304 -9.280 1.00 96.25 125 GLU A C 1
ATOM 990 O O . GLU A 1 125 ? 13.395 -8.208 -10.193 1.00 96.25 125 GLU A O 1
ATOM 995 N N . LEU A 1 126 ? 13.938 -7.953 -8.018 1.00 97.38 126 LEU A N 1
ATOM 996 C CA . LEU A 1 126 ? 12.621 -7.564 -7.533 1.00 97.38 126 LEU A CA 1
ATOM 997 C C . LEU A 1 126 ? 12.628 -6.211 -6.823 1.00 97.38 126 LEU A C 1
ATOM 999 O O . LEU A 1 126 ? 13.424 -5.951 -5.917 1.00 97.38 126 LEU A O 1
ATOM 1003 N N . ALA A 1 127 ? 11.635 -5.387 -7.135 1.00 98.25 127 ALA A N 1
ATOM 1004 C CA . ALA A 1 127 ? 11.327 -4.210 -6.343 1.00 98.25 127 ALA A CA 1
ATOM 1005 C C . ALA A 1 127 ? 10.007 -4.325 -5.579 1.00 98.25 127 ALA A C 1
ATOM 1007 O O . ALA A 1 127 ? 9.043 -4.927 -6.042 1.00 98.25 127 ALA A O 1
ATOM 1008 N N . LEU A 1 128 ? 9.949 -3.703 -4.405 1.00 98.00 128 LEU A N 1
ATOM 1009 C CA . LEU A 1 128 ? 8.720 -3.459 -3.662 1.00 98.00 128 LEU A CA 1
ATOM 1010 C C . LEU A 1 128 ? 8.412 -1.967 -3.677 1.00 98.00 128 LEU A C 1
ATOM 1012 O O . LEU A 1 128 ? 9.286 -1.162 -3.367 1.00 98.00 128 LEU A O 1
ATOM 1016 N N . LEU A 1 129 ? 7.168 -1.609 -3.983 1.00 98.62 129 LEU A N 1
ATOM 1017 C CA . LEU A 1 129 ? 6.717 -0.222 -4.048 1.00 98.62 129 LEU A CA 1
ATOM 1018 C C . LEU A 1 129 ? 5.719 0.086 -2.938 1.00 98.62 129 LEU A C 1
ATOM 1020 O O . LEU A 1 129 ? 4.732 -0.629 -2.766 1.00 98.62 129 LEU A O 1
ATOM 1024 N N . TYR A 1 130 ? 5.930 1.187 -2.228 1.00 98.06 130 TYR A N 1
ATOM 1025 C CA . TYR A 1 130 ? 4.927 1.790 -1.361 1.00 98.06 130 TYR A CA 1
ATOM 1026 C C . TYR A 1 130 ? 3.997 2.656 -2.209 1.00 98.06 130 TYR A C 1
ATOM 1028 O O . TYR A 1 130 ? 4.265 3.832 -2.440 1.00 98.06 130 TYR A O 1
ATOM 1036 N N . VAL A 1 131 ? 2.901 2.074 -2.696 1.00 98.31 131 VAL A N 1
ATOM 1037 C CA . VAL A 1 131 ? 1.922 2.798 -3.532 1.00 98.31 131 VAL A CA 1
ATOM 1038 C C . VAL A 1 131 ? 0.785 3.412 -2.709 1.00 98.31 131 VAL A C 1
ATOM 1040 O O . VAL A 1 131 ? 0.043 4.256 -3.205 1.00 98.31 131 VAL A O 1
ATOM 1043 N N . ALA A 1 132 ? 0.659 3.012 -1.441 1.00 97.56 132 ALA A N 1
ATOM 1044 C CA . ALA A 1 132 ? -0.288 3.555 -0.473 1.00 97.56 132 ALA A CA 1
ATOM 1045 C C . ALA A 1 132 ? 0.328 3.578 0.937 1.00 97.56 132 ALA A C 1
ATOM 1047 O O . ALA A 1 132 ? 1.121 2.705 1.278 1.00 97.56 132 ALA A O 1
ATOM 1048 N N . SER A 1 133 ? -0.069 4.541 1.773 1.00 96.06 133 SER A N 1
ATOM 1049 C CA . SER A 1 133 ? 0.324 4.659 3.196 1.00 96.06 133 SER A CA 1
ATOM 1050 C C . SER A 1 133 ? -0.857 4.444 4.147 1.00 96.06 133 SER A C 1
ATOM 1052 O O . SER A 1 133 ? -0.860 4.889 5.289 1.00 96.06 133 SER A O 1
ATOM 1054 N N . THR A 1 134 ? -1.907 3.775 3.675 1.00 96.12 134 THR A N 1
ATOM 1055 C CA . THR A 1 134 ? -3.065 3.403 4.487 1.00 96.12 134 THR A CA 1
ATOM 1056 C C . THR A 1 134 ? -3.660 2.099 3.969 1.00 96.12 134 THR A C 1
ATOM 1058 O O . THR A 1 134 ? -3.404 1.698 2.831 1.00 96.12 134 THR A O 1
ATOM 1061 N N . CYS A 1 135 ? -4.463 1.456 4.806 1.00 97.81 135 CYS A N 1
ATOM 1062 C CA . CYS A 1 135 ? -5.268 0.288 4.464 1.00 97.81 135 CYS A CA 1
ATOM 1063 C C . CYS A 1 135 ? -6.741 0.593 4.775 1.00 97.81 135 CYS A C 1
ATOM 1065 O O . CYS A 1 135 ? -7.043 1.591 5.435 1.00 97.81 135 CYS A O 1
ATOM 1067 N N . SER A 1 136 ? -7.680 -0.243 4.339 1.00 97.25 136 SER A N 1
ATOM 1068 C CA . SER A 1 136 ? -9.101 -0.051 4.679 1.00 97.25 136 SER A CA 1
ATOM 1069 C C 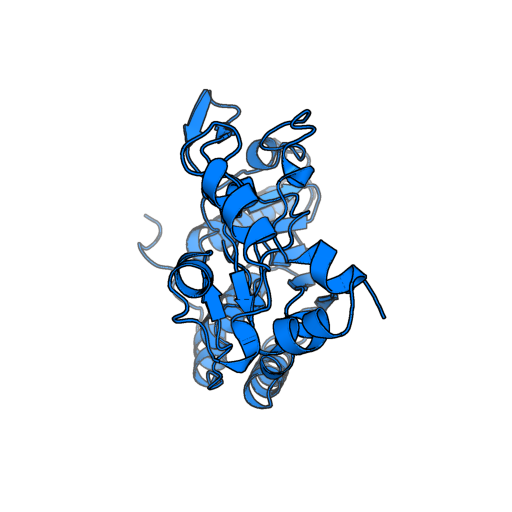. SER A 1 136 ? -9.401 -0.296 6.159 1.00 97.25 136 SER A C 1
ATOM 1071 O O . SER A 1 136 ? -10.229 0.401 6.741 1.00 97.25 136 SER A O 1
ATOM 1073 N N . ALA A 1 137 ? -8.654 -1.202 6.789 1.00 97.88 137 ALA A N 1
ATOM 1074 C CA . ALA A 1 137 ? -8.558 -1.352 8.235 1.00 97.88 137 ALA A CA 1
ATOM 1075 C C . ALA A 1 137 ? -7.087 -1.508 8.644 1.00 97.88 137 ALA A C 1
ATOM 1077 O O . ALA A 1 137 ? -6.246 -1.903 7.836 1.00 97.88 137 ALA A O 1
ATOM 1078 N N . HIS A 1 138 ? -6.756 -1.175 9.886 1.00 98.00 138 HIS A N 1
ATOM 1079 C CA . HIS A 1 138 ? -5.380 -1.182 10.375 1.00 98.00 138 HIS A CA 1
ATOM 1080 C C . HIS A 1 138 ? -5.135 -2.377 11.300 1.00 98.00 138 HIS A C 1
ATOM 1082 O O . HIS A 1 138 ? -5.673 -2.444 12.404 1.00 98.00 138 HIS A O 1
ATOM 1088 N N . CYS A 1 139 ? -4.297 -3.313 10.845 1.00 97.50 139 CYS A N 1
ATOM 1089 C CA . CYS A 1 139 ? -3.834 -4.435 11.657 1.00 97.50 139 CYS A CA 1
ATOM 1090 C C . CYS A 1 139 ? -3.078 -3.923 12.892 1.00 97.50 139 CYS A C 1
ATOM 1092 O O . CYS A 1 139 ? -2.142 -3.139 12.747 1.00 97.50 139 CYS A O 1
ATOM 1094 N N . ARG A 1 140 ? -3.396 -4.429 14.086 1.00 96.50 140 ARG A N 1
ATOM 1095 C CA . ARG A 1 140 ? -2.675 -4.101 15.334 1.00 96.50 140 ARG A CA 1
ATOM 1096 C C . ARG A 1 140 ? -1.278 -4.726 15.432 1.00 96.50 140 ARG A C 1
ATOM 1098 O O . ARG A 1 140 ? -0.524 -4.415 16.341 1.00 96.50 140 ARG A O 1
ATOM 1105 N N . PHE A 1 141 ? -0.931 -5.577 14.470 1.00 94.62 141 PHE A N 1
ATOM 1106 C CA . PHE A 1 141 ? 0.362 -6.255 14.325 1.00 94.62 141 PHE A CA 1
ATOM 1107 C C . PHE A 1 141 ? 1.102 -5.816 13.044 1.00 94.62 141 PHE A C 1
ATOM 1109 O O . PHE A 1 141 ? 1.909 -6.563 12.490 1.00 94.62 141 PHE A O 1
ATOM 1116 N N . CYS A 1 142 ? 0.768 -4.644 12.494 1.00 94.50 142 CYS A N 1
ATOM 1117 C CA . CYS A 1 142 ? 1.368 -4.162 11.253 1.00 94.50 142 CYS A CA 1
ATOM 1118 C C . CYS A 1 142 ? 2.871 -3.905 11.437 1.00 94.50 142 CYS A C 1
ATOM 1120 O O . CYS A 1 142 ? 3.251 -2.938 12.084 1.00 94.50 142 CYS A O 1
ATOM 1122 N N . TYR A 1 143 ? 3.729 -4.703 10.794 1.00 91.44 143 TYR A N 1
ATOM 1123 C CA . TYR A 1 143 ? 5.184 -4.480 10.835 1.00 91.44 143 TYR A CA 1
ATOM 1124 C C . TYR A 1 143 ? 5.643 -3.236 10.050 1.00 91.44 143 TYR A C 1
ATOM 1126 O O . TYR A 1 143 ? 6.828 -2.924 10.049 1.00 91.44 143 TYR A O 1
ATOM 1134 N N . ARG A 1 144 ? 4.717 -2.574 9.339 1.00 92.69 144 ARG A N 1
ATOM 1135 C CA . ARG A 1 144 ? 4.921 -1.293 8.645 1.00 92.69 144 ARG A CA 1
ATOM 1136 C C . ARG A 1 144 ? 4.185 -0.138 9.323 1.00 92.69 144 ARG A C 1
ATOM 1138 O O . ARG A 1 144 ? 3.761 0.806 8.652 1.00 92.69 144 ARG A O 1
ATOM 1145 N N . GLU A 1 145 ? 3.919 -0.243 10.624 1.00 92.44 145 GLU A N 1
ATOM 1146 C CA . GLU A 1 145 ? 3.218 0.809 11.363 1.00 92.44 145 GLU A CA 1
ATOM 1147 C C . GLU A 1 145 ? 3.906 2.177 11.230 1.00 92.44 145 GLU A C 1
ATOM 1149 O O . GLU A 1 145 ? 3.210 3.184 11.168 1.00 92.44 145 GLU A O 1
ATOM 1154 N N . GLU A 1 146 ? 5.229 2.231 11.053 1.00 92.19 146 GLU A N 1
ATOM 1155 C CA . GLU A 1 146 ? 5.993 3.456 10.814 1.00 92.19 146 GLU A CA 1
ATOM 1156 C C . GLU A 1 146 ? 5.574 4.180 9.524 1.00 92.19 146 GLU A C 1
ATOM 1158 O O . GLU A 1 146 ? 5.447 5.404 9.517 1.00 92.19 146 GLU A O 1
ATOM 1163 N N . LEU A 1 147 ? 5.264 3.440 8.449 1.00 94.56 147 LEU A N 1
ATOM 1164 C CA . LEU A 1 147 ? 4.754 4.014 7.196 1.00 94.56 147 LEU A CA 1
ATOM 1165 C C . LEU A 1 147 ? 3.317 4.531 7.363 1.00 94.56 147 LEU A C 1
ATOM 1167 O O . LEU A 1 147 ? 2.966 5.577 6.818 1.00 94.56 147 LEU A O 1
ATOM 1171 N N . ILE A 1 148 ? 2.479 3.794 8.098 1.00 95.50 148 ILE A N 1
ATOM 1172 C CA . ILE A 1 148 ? 1.053 4.116 8.268 1.00 95.50 148 ILE A CA 1
ATOM 1173 C C . ILE A 1 148 ? 0.858 5.303 9.216 1.00 95.50 148 ILE A C 1
ATOM 1175 O O . ILE A 1 148 ? 0.064 6.202 8.939 1.00 95.50 148 ILE A O 1
ATOM 1179 N N . ALA A 1 149 ? 1.596 5.314 10.324 1.00 93.50 149 ALA A N 1
ATOM 1180 C CA . ALA A 1 149 ? 1.596 6.385 11.312 1.00 93.50 149 ALA A CA 1
ATOM 1181 C C . ALA A 1 149 ? 2.462 7.586 10.892 1.00 93.50 149 ALA A C 1
ATOM 1183 O O . ALA A 1 149 ? 2.417 8.619 11.552 1.00 93.50 149 ALA A O 1
ATOM 1184 N N . LYS A 1 150 ? 3.207 7.477 9.778 1.00 93.62 150 LYS A N 1
ATOM 1185 C CA . LYS A 1 150 ? 4.134 8.505 9.273 1.00 93.62 150 LYS A CA 1
ATOM 1186 C C . LYS A 1 150 ? 5.183 8.909 10.309 1.00 93.62 150 LYS A C 1
ATOM 1188 O O . LYS A 1 150 ? 5.497 10.091 10.446 1.00 93.62 150 LYS A O 1
ATOM 1193 N N . LYS A 1 151 ? 5.708 7.923 11.032 1.00 91.44 151 LYS A N 1
ATOM 1194 C CA . LYS A 1 151 ? 6.801 8.144 11.976 1.00 91.44 151 LYS A CA 1
ATOM 1195 C C . LYS A 1 151 ? 8.057 8.526 11.208 1.00 91.44 151 LYS A C 1
ATOM 1197 O O . LYS A 1 151 ? 8.277 8.050 10.090 1.00 91.44 151 LYS A O 1
ATOM 1202 N N . GLU A 1 152 ? 8.854 9.396 11.806 1.00 91.88 152 GLU A N 1
ATOM 1203 C CA . GLU A 1 152 ? 10.186 9.679 11.296 1.00 91.88 152 GLU A CA 1
ATOM 1204 C C . GLU A 1 152 ? 11.060 8.441 11.474 1.00 91.88 152 GLU A C 1
ATOM 1206 O O . GLU A 1 152 ? 10.940 7.738 12.471 1.00 91.88 152 GLU A O 1
ATOM 1211 N N . VAL A 1 153 ? 11.897 8.152 10.482 1.00 89.75 153 VAL A N 1
ATOM 1212 C CA . VAL A 1 153 ? 12.890 7.081 10.561 1.00 89.75 153 VAL A CA 1
ATOM 1213 C C . VAL A 1 153 ? 14.241 7.636 10.144 1.00 89.75 153 VAL A C 1
ATOM 1215 O O . VAL A 1 153 ? 14.327 8.434 9.205 1.00 89.75 153 VAL A O 1
ATOM 1218 N N . GLU A 1 154 ? 15.295 7.208 10.830 1.00 89.00 154 GLU A N 1
ATOM 1219 C CA . GLU A 1 154 ? 16.667 7.528 10.446 1.00 89.00 154 GLU A CA 1
ATOM 1220 C C . GLU A 1 154 ? 17.084 6.701 9.221 1.00 89.00 154 GLU A C 1
ATOM 1222 O O . GLU A 1 154 ? 16.859 5.487 9.137 1.00 89.00 154 GLU A O 1
ATOM 1227 N N . ARG A 1 155 ? 17.681 7.371 8.238 1.00 88.88 155 ARG A N 1
ATOM 1228 C CA . ARG A 1 155 ? 18.160 6.783 6.986 1.00 88.88 155 ARG A CA 1
ATOM 1229 C C . ARG A 1 155 ? 19.678 6.575 7.034 1.00 88.88 155 ARG A C 1
ATOM 1231 O O . ARG A 1 155 ? 20.357 7.206 7.838 1.00 88.88 155 ARG A O 1
ATOM 1238 N N . PRO A 1 156 ? 20.255 5.733 6.153 1.00 86.94 156 PRO A N 1
ATOM 1239 C CA . PRO A 1 156 ? 21.701 5.479 6.151 1.00 86.94 156 PRO A CA 1
ATOM 1240 C C . PRO A 1 156 ? 22.584 6.719 5.944 1.00 86.94 156 PRO A C 1
ATOM 1242 O O . PRO A 1 156 ? 23.757 6.690 6.299 1.00 86.94 156 PRO A O 1
ATOM 1245 N N . ASP A 1 157 ? 22.040 7.782 5.350 1.00 88.88 157 ASP A N 1
ATOM 1246 C CA . ASP A 1 157 ? 22.719 9.065 5.147 1.00 88.88 157 ASP A CA 1
ATOM 1247 C C . ASP A 1 157 ? 22.584 10.026 6.349 1.00 88.88 157 ASP A C 1
ATOM 1249 O O . ASP A 1 157 ? 23.034 11.168 6.274 1.00 88.88 157 ASP A O 1
ATOM 1253 N N . GLY A 1 158 ? 21.973 9.573 7.450 1.00 90.38 158 GLY A N 1
ATOM 1254 C CA . GLY A 1 158 ? 21.732 10.346 8.669 1.00 90.38 158 GLY A CA 1
ATOM 1255 C C . GLY A 1 158 ? 20.503 11.255 8.608 1.00 90.38 158 GLY A C 1
ATOM 1256 O O . GLY A 1 158 ? 20.220 11.966 9.571 1.00 90.38 158 GLY A O 1
ATOM 1257 N N . THR A 1 159 ? 19.758 11.269 7.498 1.00 91.12 159 THR A N 1
ATOM 1258 C CA . THR A 1 159 ? 18.517 12.047 7.427 1.00 91.12 159 THR A CA 1
ATOM 1259 C C . THR A 1 159 ? 17.406 11.380 8.237 1.00 91.12 159 THR A C 1
ATOM 1261 O O . THR A 1 159 ? 17.273 10.157 8.255 1.00 91.12 159 THR A O 1
ATOM 1264 N N . VAL A 1 160 ? 16.588 12.196 8.903 1.00 92.44 160 VAL A N 1
ATOM 1265 C CA . VAL A 1 160 ? 15.446 11.751 9.710 1.00 92.44 160 VAL A CA 1
ATOM 1266 C C . VAL A 1 160 ? 14.184 12.328 9.084 1.00 92.44 160 VAL A C 1
ATOM 1268 O O . VAL A 1 160 ? 14.010 13.544 9.030 1.00 92.44 160 VAL A O 1
ATOM 1271 N N . ALA A 1 161 ? 13.346 11.459 8.520 1.00 93.12 161 ALA A N 1
ATOM 1272 C CA . ALA A 1 161 ? 12.118 11.864 7.839 1.00 93.12 161 ALA A CA 1
ATOM 1273 C C . ALA A 1 161 ? 11.130 10.693 7.731 1.00 93.12 161 ALA A C 1
ATOM 1275 O O . ALA A 1 161 ? 11.554 9.533 7.732 1.00 93.12 161 ALA A O 1
ATOM 1276 N N . PRO A 1 162 ? 9.820 10.953 7.561 1.00 93.62 162 PRO A N 1
ATOM 1277 C CA . PRO A 1 162 ? 8.857 9.898 7.277 1.00 93.62 162 PRO A CA 1
ATOM 1278 C C . PRO A 1 162 ? 9.146 9.181 5.953 1.00 93.62 162 PRO A C 1
ATOM 1280 O O . PRO A 1 162 ? 9.696 9.760 5.010 1.00 93.62 162 PRO A O 1
ATOM 1283 N N . LYS A 1 163 ? 8.718 7.918 5.859 1.00 93.62 163 LYS A N 1
ATOM 1284 C CA . LYS A 1 163 ? 8.745 7.163 4.599 1.00 93.62 163 LYS A CA 1
ATOM 1285 C C . LYS A 1 163 ? 7.736 7.750 3.607 1.00 93.62 163 LYS A C 1
ATOM 1287 O O . LYS A 1 163 ? 6.561 7.941 3.929 1.00 93.62 163 LYS A O 1
ATOM 1292 N N . GLY A 1 164 ? 8.194 8.021 2.394 1.00 94.44 164 GLY A N 1
ATOM 1293 C CA . GLY A 1 164 ? 7.394 8.512 1.282 1.00 94.44 164 GLY A CA 1
ATOM 1294 C C . GLY A 1 164 ? 6.787 7.393 0.436 1.00 94.44 164 GLY A C 1
ATOM 1295 O O . GLY A 1 164 ? 7.084 6.207 0.592 1.00 94.44 164 GLY A O 1
ATOM 1296 N N . LEU A 1 165 ? 5.903 7.792 -0.479 1.00 97.38 165 LEU A N 1
ATOM 1297 C CA . LEU A 1 165 ? 5.282 6.896 -1.453 1.00 97.38 165 LEU A CA 1
ATOM 1298 C C . LEU A 1 165 ? 6.029 6.939 -2.780 1.00 97.38 165 LEU A C 1
ATOM 1300 O O . LEU A 1 165 ? 6.457 8.008 -3.224 1.00 97.38 165 LEU A O 1
ATOM 1304 N N . ALA A 1 166 ? 6.090 5.785 -3.439 1.00 98.06 166 ALA A N 1
ATOM 1305 C CA . ALA A 1 166 ? 6.646 5.654 -4.772 1.00 98.06 166 ALA A CA 1
ATOM 1306 C C . ALA A 1 166 ? 5.915 6.586 -5.746 1.00 98.06 166 ALA A C 1
ATOM 1308 O O . ALA A 1 166 ? 4.690 6.723 -5.700 1.00 98.06 166 ALA A O 1
ATOM 1309 N N . GLN A 1 167 ? 6.664 7.195 -6.660 1.00 97.69 167 GLN A N 1
ATOM 1310 C CA . GLN A 1 167 ? 6.117 8.003 -7.746 1.00 97.69 167 GLN A CA 1
ATOM 1311 C C . GLN A 1 167 ? 6.364 7.294 -9.073 1.00 97.69 167 GLN A C 1
ATOM 1313 O O . GLN A 1 167 ? 7.492 6.893 -9.351 1.00 97.69 167 GLN A O 1
ATOM 1318 N N . ILE A 1 168 ? 5.327 7.168 -9.910 1.00 97.69 168 ILE A N 1
ATOM 1319 C CA . ILE A 1 168 ? 5.412 6.447 -11.196 1.00 97.69 168 ILE A CA 1
ATOM 1320 C C . ILE A 1 168 ? 6.594 6.949 -12.028 1.00 97.69 168 ILE A C 1
ATOM 1322 O O . ILE A 1 168 ? 7.378 6.152 -12.531 1.00 97.69 168 ILE A O 1
ATOM 1326 N N . LYS A 1 169 ? 6.755 8.274 -12.124 1.00 96.25 169 LYS A N 1
ATOM 1327 C CA . LYS A 1 169 ? 7.841 8.907 -12.878 1.00 96.25 169 LYS A CA 1
ATOM 1328 C C . LYS A 1 169 ? 9.217 8.392 -12.445 1.00 96.25 169 LYS A C 1
ATOM 1330 O O . LYS A 1 169 ? 10.015 8.011 -13.297 1.00 96.25 169 LYS A O 1
ATOM 1335 N N . ASP A 1 170 ? 9.481 8.417 -11.144 1.00 97.69 170 ASP A N 1
ATOM 1336 C CA . ASP A 1 170 ? 10.804 8.119 -10.598 1.00 97.69 170 ASP A CA 1
ATOM 1337 C C . ASP A 1 170 ? 11.079 6.614 -10.658 1.00 97.69 170 ASP A C 1
ATOM 1339 O O . ASP A 1 170 ? 12.177 6.203 -11.024 1.00 97.69 170 ASP A O 1
ATOM 1343 N N . VAL A 1 171 ? 10.053 5.791 -10.413 1.00 98.25 171 VAL A N 1
ATOM 1344 C CA . VAL A 1 171 ? 10.126 4.331 -10.552 1.00 98.25 171 VAL A CA 1
ATOM 1345 C C . VAL A 1 171 ? 10.408 3.922 -11.996 1.00 98.25 171 VAL A C 1
ATOM 1347 O O . VAL A 1 171 ? 11.319 3.135 -12.232 1.00 98.25 171 VAL A O 1
ATOM 1350 N N . VAL A 1 172 ? 9.670 4.460 -12.972 1.00 97.62 172 VAL A N 1
ATOM 1351 C CA . VAL A 1 172 ? 9.884 4.137 -14.392 1.00 97.62 172 VAL A CA 1
ATOM 1352 C C . VAL A 1 172 ? 11.280 4.570 -14.834 1.00 97.62 172 VAL A C 1
ATOM 1354 O O . VAL A 1 172 ? 11.988 3.781 -15.456 1.00 97.62 172 VAL A O 1
ATOM 1357 N N . ALA A 1 173 ? 11.706 5.788 -14.480 1.00 97.25 173 ALA A N 1
ATOM 1358 C CA . ALA A 1 173 ? 13.046 6.270 -14.805 1.00 97.25 173 ALA A CA 1
ATOM 1359 C C . ALA A 1 173 ? 14.136 5.362 -14.214 1.00 97.25 173 ALA A C 1
ATOM 1361 O O . ALA A 1 173 ? 15.078 5.000 -14.916 1.00 97.25 173 ALA A O 1
ATOM 1362 N N . TYR A 1 174 ? 13.976 4.949 -12.953 1.00 98.25 174 TYR A N 1
ATOM 1363 C CA . TYR A 1 174 ? 14.909 4.049 -12.289 1.00 98.25 174 TYR A CA 1
ATOM 1364 C C . TYR A 1 174 ? 14.958 2.663 -12.943 1.00 98.25 174 TYR A C 1
ATOM 1366 O O . TYR A 1 174 ? 16.048 2.166 -13.207 1.00 98.25 174 TYR A O 1
ATOM 1374 N N . ILE A 1 175 ? 13.808 2.038 -13.231 1.00 98.38 175 ILE A N 1
ATOM 1375 C CA . ILE A 1 175 ? 13.759 0.701 -13.851 1.00 98.38 175 ILE A CA 1
ATOM 1376 C C . ILE A 1 175 ? 14.440 0.723 -15.222 1.00 98.38 175 ILE A C 1
ATOM 1378 O O . ILE A 1 175 ? 15.259 -0.151 -15.505 1.00 98.38 175 ILE A O 1
ATOM 1382 N N . LEU A 1 176 ? 14.121 1.719 -16.056 1.00 97.81 176 LEU A N 1
ATOM 1383 C CA . LEU A 1 176 ? 14.698 1.846 -17.394 1.00 97.81 176 LEU A CA 1
ATOM 1384 C C . LEU A 1 176 ? 16.219 2.001 -17.330 1.00 97.81 176 LEU A C 1
ATOM 1386 O O . LEU A 1 176 ? 16.930 1.295 -18.043 1.00 97.81 176 LEU A O 1
ATOM 1390 N N . GLU A 1 177 ? 16.719 2.879 -16.458 1.00 98.31 177 GLU A N 1
ATOM 1391 C CA . GLU A 1 177 ? 18.157 3.114 -16.335 1.00 98.31 177 GLU A CA 1
ATOM 1392 C C . GLU A 1 177 ? 18.889 1.916 -15.723 1.00 98.31 177 GLU A C 1
ATOM 1394 O O . GLU A 1 177 ? 19.891 1.464 -16.276 1.00 98.31 177 GLU A O 1
ATOM 1399 N N . HIS A 1 178 ? 18.360 1.339 -14.639 1.00 98.50 178 HIS A N 1
ATOM 1400 C CA . HIS A 1 178 ? 18.929 0.141 -14.015 1.00 98.50 178 HIS A CA 1
ATOM 1401 C C . HIS A 1 178 ? 19.031 -1.003 -15.028 1.00 98.50 178 HIS A C 1
ATOM 1403 O O . HIS A 1 178 ? 20.094 -1.602 -15.184 1.00 98.50 178 HIS A O 1
ATOM 1409 N N . ASN A 1 179 ? 17.953 -1.283 -15.765 1.00 98.44 179 ASN A N 1
ATOM 1410 C CA . ASN A 1 179 ? 17.927 -2.371 -16.741 1.00 98.44 179 ASN A CA 1
ATOM 1411 C C . ASN A 1 179 ? 18.810 -2.094 -17.967 1.00 98.44 179 ASN A C 1
ATOM 1413 O O . ASN A 1 179 ? 19.399 -3.036 -18.500 1.00 98.44 179 ASN A O 1
ATOM 1417 N N . ARG A 1 180 ? 18.953 -0.829 -18.392 1.00 98.50 180 ARG A N 1
ATOM 1418 C CA . ARG A 1 180 ? 19.909 -0.427 -19.437 1.00 98.50 180 ARG A CA 1
ATOM 1419 C C . ARG A 1 180 ? 21.345 -0.720 -18.999 1.00 98.50 180 ARG A C 1
ATOM 1421 O O . ARG A 1 180 ? 22.070 -1.397 -19.724 1.00 98.50 180 ARG A O 1
ATOM 1428 N N . ILE A 1 181 ? 21.726 -0.283 -17.796 1.00 98.56 181 ILE A N 1
ATOM 1429 C CA . ILE A 1 181 ? 23.059 -0.523 -17.225 1.00 98.56 181 ILE A CA 1
ATOM 1430 C C . ILE A 1 181 ? 23.337 -2.026 -17.118 1.00 98.56 181 ILE A C 1
ATOM 1432 O O . ILE A 1 181 ? 24.395 -2.486 -17.540 1.00 98.56 181 ILE A O 1
ATOM 1436 N N . VAL A 1 182 ? 22.390 -2.807 -16.594 1.00 98.38 182 VAL A N 1
ATOM 1437 C CA . VAL A 1 182 ? 22.502 -4.271 -16.503 1.00 98.38 182 VAL A CA 1
ATOM 1438 C C . VAL A 1 182 ? 22.768 -4.897 -17.876 1.00 98.38 182 VAL A C 1
ATOM 1440 O O . VAL A 1 182 ? 23.667 -5.729 -18.007 1.00 98.38 182 VAL A O 1
ATOM 1443 N N . ALA A 1 183 ? 22.011 -4.502 -18.904 1.00 98.25 183 ALA A N 1
ATOM 1444 C CA . ALA A 1 183 ? 22.157 -5.043 -20.255 1.00 98.25 183 ALA A CA 1
ATOM 1445 C C . ALA A 1 183 ? 23.527 -4.715 -20.875 1.00 98.25 183 ALA A C 1
ATOM 1447 O O . ALA A 1 183 ? 24.137 -5.574 -21.508 1.00 98.25 183 ALA A O 1
ATOM 1448 N N . GLU A 1 184 ? 24.036 -3.503 -20.653 1.00 98.44 184 GLU A N 1
ATOM 1449 C CA . GLU A 1 184 ? 25.350 -3.066 -21.143 1.00 98.44 184 GLU A CA 1
ATOM 1450 C C . GLU A 1 184 ? 26.526 -3.732 -20.413 1.00 98.44 184 GLU A C 1
ATOM 1452 O O . GLU A 1 184 ? 27.632 -3.777 -20.948 1.00 98.44 184 GLU A O 1
ATOM 1457 N N . ASN A 1 185 ? 26.296 -4.286 -19.219 1.00 98.06 185 ASN A N 1
ATOM 1458 C CA . ASN A 1 185 ? 27.329 -4.867 -18.355 1.00 98.06 185 ASN A CA 1
ATOM 1459 C C . ASN A 1 185 ? 27.178 -6.390 -18.190 1.00 98.06 185 ASN A C 1
ATOM 1461 O O . ASN A 1 185 ? 27.425 -6.949 -17.123 1.00 98.06 185 ASN A O 1
ATOM 1465 N N . GLY A 1 186 ? 26.766 -7.087 -19.254 1.00 96.75 186 GLY A N 1
ATOM 1466 C CA . GLY A 1 186 ? 26.748 -8.555 -19.280 1.00 96.75 186 GLY A CA 1
ATOM 1467 C C . GLY A 1 186 ? 25.692 -9.198 -18.373 1.00 96.75 186 GLY A C 1
ATOM 1468 O O . GLY A 1 186 ? 25.848 -10.354 -17.990 1.00 96.75 186 GLY A O 1
ATOM 1469 N N . GLY A 1 187 ? 24.624 -8.469 -18.033 1.00 97.00 187 GLY A N 1
ATOM 1470 C CA . GLY A 1 187 ? 23.506 -8.973 -17.232 1.00 97.00 187 GLY A CA 1
ATOM 1471 C C . GLY A 1 187 ? 23.585 -8.654 -15.739 1.00 97.00 187 GLY A C 1
ATOM 1472 O O . GLY A 1 187 ? 22.711 -9.089 -14.992 1.00 97.00 187 GLY A O 1
ATOM 1473 N N . ILE A 1 188 ? 24.577 -7.874 -15.294 1.00 97.12 188 ILE A N 1
ATOM 1474 C CA . ILE A 1 188 ? 24.756 -7.505 -13.883 1.00 97.12 188 ILE A CA 1
ATOM 1475 C C . ILE A 1 188 ? 25.077 -6.013 -13.773 1.00 97.12 188 ILE A C 1
ATOM 1477 O O . ILE A 1 188 ? 25.922 -5.486 -14.489 1.00 97.12 188 ILE A O 1
ATOM 1481 N N . HIS A 1 189 ? 24.421 -5.315 -12.847 1.00 97.94 189 HIS A N 1
ATOM 1482 C CA . HIS A 1 189 ? 24.716 -3.915 -12.564 1.00 97.94 189 HIS A CA 1
ATOM 1483 C C . HIS A 1 189 ? 26.078 -3.796 -11.850 1.00 97.94 189 HIS A C 1
ATOM 1485 O O . HIS A 1 189 ? 26.233 -4.366 -10.768 1.00 97.94 189 HIS A O 1
ATOM 1491 N N . PRO A 1 190 ? 27.041 -3.006 -12.358 1.00 97.44 190 PRO A N 1
ATOM 1492 C CA . PRO A 1 190 ? 28.423 -3.011 -11.868 1.00 97.44 190 PRO A CA 1
ATOM 1493 C C . PRO A 1 190 ? 28.561 -2.529 -10.417 1.00 97.44 190 PRO A C 1
ATOM 1495 O O . PRO A 1 190 ? 29.356 -3.076 -9.663 1.00 97.44 190 PRO A O 1
ATOM 1498 N N . GLU A 1 191 ? 27.769 -1.535 -10.003 1.00 95.38 191 GLU A N 1
ATOM 1499 C CA . GLU A 1 191 ? 27.835 -1.005 -8.630 1.00 95.38 191 GLU A CA 1
ATOM 1500 C C . GLU A 1 191 ? 27.025 -1.818 -7.615 1.00 95.38 191 GLU A C 1
ATOM 1502 O O . GLU A 1 191 ? 27.455 -2.024 -6.485 1.00 95.38 191 GLU A O 1
ATOM 1507 N N . THR A 1 192 ? 25.824 -2.262 -7.996 1.00 94.81 192 THR A N 1
ATOM 1508 C CA . THR A 1 192 ? 24.889 -2.886 -7.051 1.00 94.81 192 THR A CA 1
ATOM 1509 C C . THR A 1 192 ? 24.959 -4.409 -7.049 1.00 94.81 192 THR A C 1
ATOM 1511 O O . THR A 1 192 ? 24.400 -5.034 -6.150 1.00 94.81 192 THR A O 1
ATOM 1514 N N . GLY A 1 193 ? 25.586 -5.014 -8.063 1.00 96.31 193 GLY A N 1
ATOM 1515 C CA . GLY A 1 193 ? 25.622 -6.462 -8.271 1.00 96.31 193 GLY A CA 1
ATOM 1516 C C . GLY A 1 193 ? 24.259 -7.087 -8.583 1.00 96.31 193 GLY A C 1
ATOM 1517 O O . GLY A 1 193 ? 24.145 -8.309 -8.602 1.00 96.31 193 GLY A O 1
ATOM 1518 N N . ARG A 1 194 ? 23.210 -6.279 -8.789 1.00 96.56 194 ARG A N 1
ATOM 1519 C CA . ARG A 1 194 ? 21.853 -6.767 -9.064 1.00 96.56 194 ARG A CA 1
ATOM 1520 C C . ARG A 1 194 ? 21.672 -7.065 -10.548 1.00 96.56 194 ARG A C 1
ATOM 1522 O O . ARG A 1 194 ? 22.216 -6.368 -11.402 1.00 96.56 194 ARG A O 1
ATOM 1529 N N . GLU A 1 195 ? 20.856 -8.069 -10.830 1.00 97.31 195 GLU A N 1
ATOM 1530 C CA . GLU A 1 195 ? 20.431 -8.436 -12.180 1.00 97.31 195 GLU A CA 1
ATOM 1531 C C . GLU A 1 195 ? 19.335 -7.487 -12.693 1.00 97.31 195 GLU A C 1
ATOM 1533 O O . GLU A 1 195 ? 19.004 -6.472 -12.066 1.00 97.31 195 GLU A O 1
ATOM 1538 N N . LYS A 1 196 ? 18.768 -7.818 -13.857 1.00 97.94 196 LYS A N 1
ATOM 1539 C CA . LYS A 1 196 ? 17.635 -7.098 -14.442 1.00 97.94 196 LYS A CA 1
ATOM 1540 C C . LYS A 1 196 ? 16.476 -7.088 -13.445 1.00 97.94 196 LYS A C 1
ATOM 1542 O O . LYS A 1 196 ? 16.018 -8.139 -13.004 1.00 97.94 196 LYS A O 1
ATOM 1547 N N . LEU A 1 197 ? 15.956 -5.904 -13.142 1.00 98.44 197 LEU A N 1
ATOM 1548 C CA . LEU A 1 197 ? 14.715 -5.760 -12.396 1.00 98.44 197 LEU A CA 1
ATOM 1549 C C . LEU A 1 197 ? 13.571 -6.204 -13.309 1.00 98.44 197 LEU A C 1
ATOM 1551 O O . LEU A 1 197 ? 13.207 -5.502 -14.257 1.00 98.44 197 LEU A O 1
ATOM 1555 N N . ARG A 1 198 ? 13.025 -7.388 -13.024 1.00 98.00 198 ARG A N 1
ATOM 1556 C CA . ARG A 1 198 ? 11.951 -8.013 -13.809 1.00 98.00 198 ARG A CA 1
ATOM 1557 C C . ARG A 1 198 ? 10.646 -8.167 -13.042 1.00 98.00 198 ARG A C 1
ATOM 1559 O O . ARG A 1 198 ? 9.615 -8.427 -13.656 1.00 98.00 198 ARG A O 1
ATOM 1566 N N . GLU A 1 199 ? 10.668 -8.016 -11.720 1.00 98.56 199 GLU A N 1
ATOM 1567 C CA . GLU A 1 199 ? 9.488 -8.194 -10.879 1.00 98.56 199 GLU A CA 1
ATOM 1568 C C . GLU A 1 199 ? 9.227 -6.988 -9.976 1.00 98.56 199 GLU A C 1
ATOM 1570 O O . GLU A 1 199 ? 10.138 -6.423 -9.371 1.00 98.56 199 GLU A O 1
ATOM 1575 N N . VAL A 1 200 ? 7.954 -6.613 -9.846 1.00 98.81 200 VAL A N 1
ATOM 1576 C CA . VAL A 1 200 ? 7.513 -5.552 -8.941 1.00 98.81 200 VAL A CA 1
ATOM 1577 C C . VAL A 1 200 ? 6.375 -6.032 -8.052 1.00 98.81 200 VAL A C 1
ATOM 1579 O O . VAL A 1 200 ? 5.368 -6.535 -8.534 1.00 98.81 200 VAL A O 1
ATOM 1582 N N . LEU A 1 201 ? 6.503 -5.820 -6.743 1.00 98.69 201 LEU A N 1
ATOM 1583 C CA . LEU A 1 201 ? 5.444 -5.989 -5.753 1.00 98.69 201 LEU A CA 1
ATOM 1584 C C . LEU A 1 201 ? 4.884 -4.621 -5.338 1.00 98.69 201 LEU A C 1
ATOM 1586 O O . LEU A 1 201 ? 5.514 -3.877 -4.587 1.00 98.69 201 LEU A O 1
ATOM 1590 N N . MET A 1 202 ? 3.667 -4.310 -5.774 1.00 98.69 202 MET A N 1
ATOM 1591 C CA . MET A 1 202 ? 2.888 -3.179 -5.274 1.00 98.69 202 MET A CA 1
ATOM 1592 C C . MET A 1 202 ? 2.403 -3.475 -3.850 1.00 98.69 202 MET A C 1
ATOM 1594 O O . MET A 1 202 ? 1.744 -4.487 -3.600 1.00 98.69 202 MET A O 1
ATOM 1598 N N . SER A 1 203 ? 2.754 -2.602 -2.906 1.00 97.25 203 SER A N 1
ATOM 1599 C CA . SER A 1 203 ? 2.487 -2.760 -1.475 1.00 97.25 203 SER A CA 1
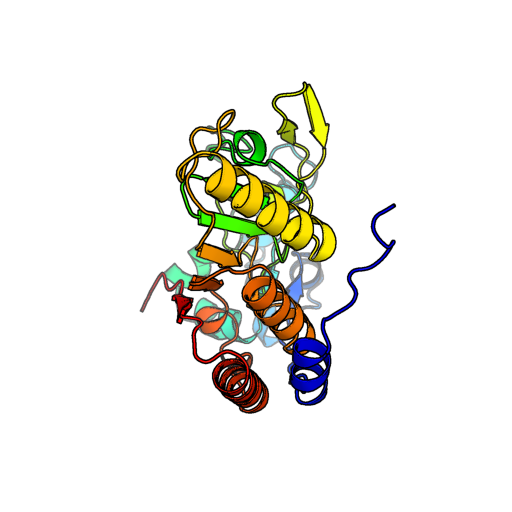ATOM 1600 C C . SER A 1 203 ? 2.502 -1.390 -0.756 1.00 97.25 203 SER A C 1
ATOM 1602 O O . SER A 1 203 ? 1.977 -0.406 -1.277 1.00 97.25 203 SER A O 1
ATOM 1604 N N . GLY A 1 204 ? 3.079 -1.312 0.447 1.00 95.38 204 GLY A N 1
ATOM 1605 C CA . GLY A 1 204 ? 3.006 -0.162 1.352 1.00 95.38 204 GLY A CA 1
ATOM 1606 C C . GLY A 1 204 ? 2.067 -0.485 2.505 1.00 95.38 204 GLY A C 1
ATOM 1607 O O . GLY A 1 204 ? 2.354 -1.413 3.265 1.00 95.38 204 GLY A O 1
ATOM 1608 N N . GLY A 1 205 ? 0.957 0.246 2.589 1.00 96.88 205 GLY A N 1
ATOM 1609 C CA . GLY A 1 205 ? -0.274 -0.200 3.237 1.00 96.88 205 GLY A CA 1
ATOM 1610 C C . GLY A 1 205 ? -0.979 -1.240 2.367 1.00 96.88 205 GLY A C 1
ATOM 1611 O O . GLY A 1 205 ? -0.458 -2.337 2.178 1.00 96.88 205 GLY A O 1
ATOM 1612 N N . ASP A 1 206 ? -2.132 -0.892 1.796 1.00 98.25 206 ASP A N 1
ATOM 1613 C CA . ASP A 1 206 ? -2.854 -1.774 0.876 1.00 98.25 206 ASP A CA 1
ATOM 1614 C C . ASP A 1 206 ? -3.100 -1.075 -0.474 1.00 98.25 206 ASP A C 1
ATOM 1616 O O . ASP A 1 206 ? -3.835 -0.089 -0.514 1.00 98.25 206 ASP A O 1
ATOM 1620 N N . PRO A 1 207 ? -2.528 -1.552 -1.597 1.00 98.19 207 PRO A N 1
ATOM 1621 C CA . PRO A 1 207 ? -2.748 -0.974 -2.922 1.00 98.19 207 PRO A CA 1
ATOM 1622 C C . PRO A 1 207 ? -4.220 -0.901 -3.338 1.00 98.19 207 PRO A C 1
ATOM 1624 O O . PRO A 1 207 ? -4.581 -0.043 -4.139 1.00 98.19 207 PRO A O 1
ATOM 1627 N N . MET A 1 208 ? -5.086 -1.771 -2.813 1.00 97.81 208 MET A N 1
ATOM 1628 C CA . MET A 1 208 ? -6.496 -1.820 -3.206 1.00 97.81 208 MET A CA 1
ATOM 1629 C C . MET A 1 208 ? -7.345 -0.714 -2.564 1.00 97.81 208 MET A C 1
ATOM 1631 O O . MET A 1 208 ? -8.500 -0.519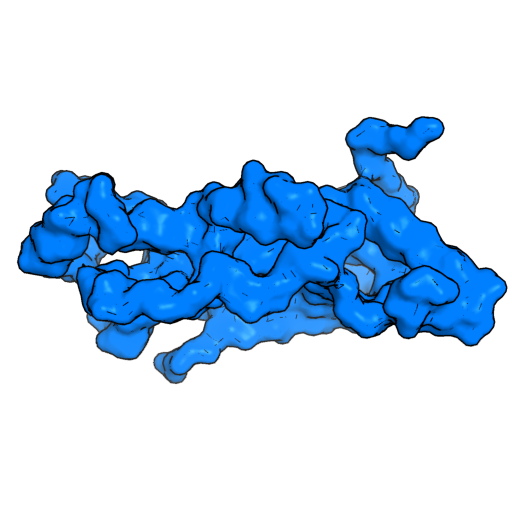 -2.953 1.00 97.81 208 MET A O 1
ATOM 1635 N N . VAL A 1 209 ? -6.770 0.109 -1.676 1.00 96.56 209 VAL A N 1
ATOM 1636 C CA . VAL A 1 209 ? -7.400 1.385 -1.286 1.00 96.56 209 VAL A CA 1
ATOM 1637 C C . VAL A 1 209 ? -7.452 2.379 -2.447 1.00 96.56 209 VAL A C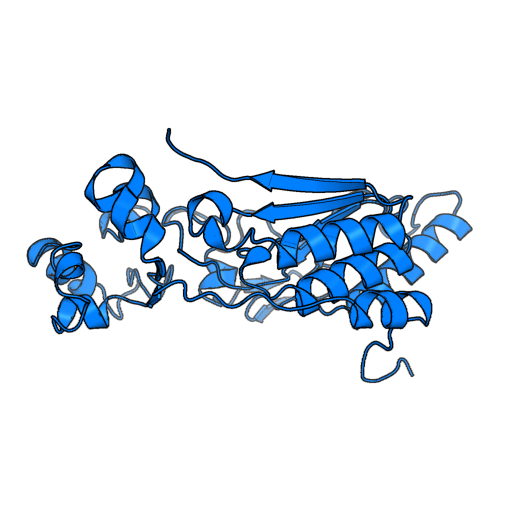 1
ATOM 1639 O O . VAL A 1 209 ? -8.309 3.264 -2.453 1.00 96.56 209 VAL A O 1
ATOM 1642 N N . LEU A 1 210 ? -6.566 2.226 -3.438 1.00 97.38 210 LEU A N 1
ATOM 1643 C CA . LEU A 1 210 ? -6.535 3.043 -4.644 1.00 97.38 210 LEU A CA 1
ATOM 1644 C C . LEU A 1 210 ? -7.715 2.698 -5.567 1.00 97.38 210 LEU A C 1
ATOM 1646 O O . LEU A 1 210 ? -8.147 1.547 -5.663 1.00 97.38 210 LEU A O 1
ATOM 1650 N N . GLY A 1 211 ? -8.223 3.702 -6.284 1.00 97.44 211 GLY A N 1
ATOM 1651 C CA . GLY A 1 211 ? -9.209 3.486 -7.346 1.00 97.44 211 GLY A CA 1
ATOM 1652 C C . GLY A 1 211 ? -8.604 2.767 -8.555 1.00 97.44 211 GLY A C 1
ATOM 1653 O O . GLY A 1 211 ? -7.389 2.809 -8.765 1.00 97.44 211 GLY A O 1
ATOM 1654 N N . ASN A 1 212 ? -9.459 2.151 -9.375 1.00 98.44 212 ASN A N 1
ATOM 1655 C CA . ASN A 1 212 ? -9.062 1.411 -10.579 1.00 98.44 212 ASN A CA 1
ATOM 1656 C C . ASN A 1 212 ? -8.141 2.228 -11.491 1.00 98.44 212 ASN A C 1
ATOM 1658 O O . ASN A 1 212 ? -7.095 1.738 -11.890 1.00 98.44 212 ASN A O 1
ATOM 1662 N N . LYS A 1 213 ? -8.438 3.510 -11.740 1.00 97.75 213 LYS A N 1
ATOM 1663 C CA . LYS A 1 213 ? -7.574 4.367 -12.573 1.00 97.75 213 LYS A CA 1
ATOM 1664 C C . LYS A 1 213 ? -6.139 4.471 -12.051 1.00 97.75 213 LYS A C 1
ATOM 1666 O O . LYS A 1 213 ? -5.205 4.412 -12.841 1.00 97.75 213 LYS A O 1
ATOM 1671 N N . ASN A 1 214 ? -5.955 4.585 -10.737 1.00 97.81 214 ASN A N 1
ATOM 1672 C CA . ASN A 1 214 ? -4.621 4.685 -10.142 1.00 97.81 214 ASN A CA 1
ATOM 1673 C C . ASN A 1 214 ? -3.884 3.339 -10.197 1.00 97.81 214 ASN A C 1
ATOM 1675 O O . ASN A 1 214 ? -2.683 3.310 -10.447 1.00 97.81 214 ASN A O 1
ATOM 1679 N N . ILE A 1 215 ? -4.591 2.223 -9.988 1.00 98.50 215 ILE A N 1
ATOM 1680 C CA . ILE A 1 215 ? -4.010 0.881 -10.144 1.00 98.50 215 ILE A CA 1
ATOM 1681 C C . ILE A 1 215 ? -3.599 0.667 -11.600 1.00 98.50 215 ILE A C 1
ATOM 1683 O O . ILE A 1 215 ? -2.457 0.311 -11.857 1.00 98.50 215 ILE A O 1
ATOM 1687 N N . ALA A 1 216 ? -4.485 0.961 -12.549 1.00 98.62 216 ALA A N 1
ATOM 1688 C CA . ALA A 1 216 ? -4.219 0.858 -13.976 1.00 98.62 216 ALA A CA 1
ATOM 1689 C C . ALA A 1 216 ? -3.009 1.701 -14.410 1.00 98.62 216 ALA A C 1
ATOM 1691 O O . ALA A 1 216 ? -2.176 1.224 -15.181 1.00 98.62 216 ALA A O 1
ATOM 1692 N N . GLN A 1 217 ? -2.862 2.921 -13.881 1.00 98.38 217 GLN A N 1
ATOM 1693 C CA . GLN A 1 217 ? -1.679 3.756 -14.122 1.00 98.38 217 GLN A CA 1
ATOM 1694 C C . GLN A 1 217 ? -0.393 3.068 -13.665 1.00 98.38 217 GLN A C 1
ATOM 1696 O O . GLN A 1 217 ? 0.567 3.024 -14.425 1.00 98.38 217 GLN A O 1
ATOM 1701 N N . TRP A 1 218 ? -0.377 2.481 -12.467 1.00 98.62 218 TRP A N 1
ATOM 1702 C CA . TRP A 1 218 ? 0.774 1.705 -12.006 1.00 98.62 218 TRP A CA 1
ATOM 1703 C C . TRP A 1 218 ? 1.035 0.476 -12.878 1.00 98.62 218 TRP A C 1
ATOM 1705 O O . TRP A 1 218 ? 2.159 0.287 -13.328 1.00 98.62 218 TRP A O 1
ATOM 1715 N N . LEU A 1 219 ? 0.014 -0.345 -13.137 1.00 98.75 219 LEU A N 1
ATOM 1716 C CA . LEU A 1 219 ? 0.162 -1.585 -13.903 1.00 98.75 219 LEU A CA 1
ATOM 1717 C C . LEU A 1 219 ? 0.738 -1.326 -15.299 1.00 98.75 219 LEU A C 1
ATOM 1719 O O . LEU A 1 219 ? 1.700 -1.973 -15.710 1.00 98.75 219 LEU A O 1
ATOM 1723 N N . SER A 1 220 ? 0.171 -0.352 -16.008 1.00 98.50 220 SER A N 1
ATOM 1724 C CA . SER A 1 220 ? 0.572 -0.022 -17.375 1.00 98.50 220 SER A CA 1
ATOM 1725 C C . SER A 1 220 ? 1.951 0.642 -17.445 1.00 98.50 220 SER A C 1
ATOM 1727 O O . SER A 1 220 ? 2.769 0.224 -18.263 1.00 98.50 220 SER A O 1
ATOM 1729 N N . ALA A 1 221 ? 2.272 1.559 -16.529 1.00 98.31 221 ALA A N 1
ATOM 1730 C CA . ALA A 1 221 ? 3.595 2.179 -16.472 1.00 98.31 221 ALA A CA 1
ATOM 1731 C C . ALA A 1 221 ? 4.708 1.166 -16.147 1.00 98.31 221 ALA A C 1
ATOM 1733 O O . ALA A 1 221 ? 5.786 1.207 -16.741 1.00 98.31 221 ALA A O 1
ATOM 1734 N N . LEU A 1 222 ? 4.451 0.222 -15.233 1.00 98.50 222 LEU A N 1
ATOM 1735 C CA . LEU A 1 222 ? 5.399 -0.848 -14.902 1.00 98.50 222 LEU A CA 1
ATOM 1736 C C . LEU A 1 222 ? 5.605 -1.806 -16.080 1.00 98.50 222 LEU A C 1
ATOM 1738 O O . LEU A 1 222 ? 6.745 -2.147 -16.394 1.00 98.50 222 LEU A O 1
ATOM 1742 N N . ALA A 1 223 ? 4.523 -2.197 -16.760 1.00 97.88 223 ALA A N 1
ATOM 1743 C CA . ALA A 1 223 ? 4.603 -3.028 -17.958 1.00 97.88 223 ALA A CA 1
ATOM 1744 C C . ALA A 1 223 ? 5.452 -2.361 -19.054 1.00 97.88 223 ALA A C 1
ATOM 1746 O O . ALA A 1 223 ? 6.300 -3.013 -19.664 1.00 97.88 223 ALA A O 1
ATOM 1747 N N . GLN A 1 224 ? 5.285 -1.052 -19.263 1.00 95.44 224 GLN A N 1
ATOM 1748 C CA . GLN A 1 224 ? 6.076 -0.296 -20.240 1.00 95.44 224 GLN A CA 1
ATOM 1749 C C . GLN A 1 224 ? 7.527 -0.075 -19.823 1.00 95.44 224 GLN A C 1
ATOM 1751 O O . GLN A 1 224 ? 8.403 0.017 -20.680 1.00 95.44 224 GLN A O 1
ATOM 1756 N N . ALA A 1 225 ? 7.812 -0.045 -18.522 1.00 96.69 225 ALA A N 1
ATOM 1757 C CA . ALA A 1 225 ? 9.180 -0.007 -18.014 1.00 96.69 225 ALA A CA 1
ATOM 1758 C C . ALA A 1 225 ? 9.940 -1.337 -18.212 1.00 96.69 225 ALA A C 1
ATOM 1760 O O . ALA A 1 225 ? 11.124 -1.422 -17.889 1.00 96.69 225 ALA A O 1
ATOM 1761 N N . GLY A 1 226 ? 9.285 -2.377 -18.744 1.00 96.00 226 GLY A N 1
ATOM 1762 C CA . GLY A 1 226 ? 9.899 -3.676 -19.020 1.00 96.00 226 GLY A CA 1
ATOM 1763 C C . GLY A 1 226 ? 9.862 -4.653 -17.844 1.00 96.00 226 GLY A C 1
ATOM 1764 O O . GLY A 1 226 ? 10.621 -5.624 -17.846 1.00 96.00 226 GLY A O 1
ATOM 1765 N N . VAL A 1 227 ? 8.999 -4.407 -16.850 1.00 98.25 227 VAL A N 1
ATOM 1766 C CA . VAL A 1 227 ? 8.676 -5.382 -15.797 1.00 98.25 227 VAL A CA 1
ATOM 1767 C C . VAL A 1 227 ? 7.919 -6.550 -16.426 1.00 98.25 227 VAL A C 1
ATOM 1769 O O . VAL A 1 227 ? 7.070 -6.349 -17.283 1.00 98.25 227 VAL A O 1
ATOM 1772 N N . GLU A 1 228 ? 8.212 -7.772 -15.995 1.00 98.50 228 GLU A N 1
ATOM 1773 C CA . GLU A 1 228 ? 7.630 -9.012 -16.525 1.00 98.50 228 GLU A CA 1
ATOM 1774 C C . GLU A 1 228 ? 6.582 -9.595 -15.566 1.00 98.50 228 GLU A C 1
ATOM 1776 O O . GLU A 1 228 ? 5.586 -10.185 -15.987 1.00 98.50 228 GLU A O 1
ATOM 1781 N N . ASN A 1 229 ? 6.793 -9.407 -14.260 1.00 98.56 229 ASN A N 1
ATOM 1782 C CA . ASN A 1 229 ? 5.921 -9.907 -13.205 1.00 98.56 229 ASN A CA 1
ATOM 1783 C C . ASN A 1 229 ? 5.468 -8.760 -12.301 1.00 98.56 229 ASN A C 1
ATOM 1785 O O . ASN A 1 229 ? 6.291 -8.062 -11.707 1.00 98.56 229 ASN A O 1
ATOM 1789 N N . ILE A 1 230 ? 4.157 -8.594 -12.148 1.00 98.75 230 ILE A N 1
ATOM 1790 C CA . ILE A 1 230 ? 3.578 -7.646 -11.199 1.00 98.75 230 ILE A CA 1
ATOM 1791 C C . ILE A 1 230 ? 2.828 -8.434 -10.130 1.00 98.75 230 ILE A C 1
ATOM 1793 O O . ILE A 1 230 ? 1.942 -9.238 -10.413 1.00 98.75 230 ILE A O 1
ATOM 1797 N N . ARG A 1 231 ? 3.175 -8.193 -8.870 1.00 98.69 231 ARG A N 1
ATOM 1798 C CA . ARG A 1 231 ? 2.457 -8.709 -7.709 1.00 98.69 231 ARG A CA 1
ATOM 1799 C C . ARG A 1 231 ? 1.762 -7.573 -6.982 1.00 98.69 231 ARG A C 1
ATOM 1801 O O . ARG A 1 231 ? 2.316 -6.488 -6.840 1.00 98.69 231 ARG A O 1
ATOM 1808 N N . ILE A 1 232 ? 0.577 -7.841 -6.457 1.00 98.62 232 ILE A N 1
ATOM 1809 C CA . ILE A 1 232 ? -0.172 -6.915 -5.607 1.00 98.62 232 ILE A CA 1
ATOM 1810 C C . ILE A 1 232 ? -0.360 -7.580 -4.248 1.00 98.62 232 ILE A C 1
ATOM 1812 O O . ILE A 1 232 ? -1.043 -8.596 -4.148 1.00 98.62 232 ILE A O 1
ATOM 1816 N N . GLY A 1 233 ? 0.249 -7.027 -3.200 1.00 98.44 233 GLY A N 1
ATOM 1817 C CA . GLY A 1 233 ? 0.029 -7.491 -1.829 1.00 98.44 233 GLY A CA 1
ATOM 1818 C C . GLY A 1 233 ? -1.173 -6.791 -1.218 1.00 98.44 233 GLY A C 1
ATOM 1819 O O . GLY A 1 233 ? -1.129 -5.575 -1.068 1.00 98.44 233 GLY A O 1
ATOM 1820 N N . THR A 1 234 ? -2.227 -7.528 -0.865 1.00 98.38 234 THR A N 1
ATOM 1821 C CA . THR A 1 234 ? -3.476 -6.937 -0.369 1.00 98.38 234 THR A CA 1
ATOM 1822 C C . THR A 1 234 ? -4.140 -7.777 0.723 1.00 98.38 234 THR A C 1
ATOM 1824 O O . THR A 1 234 ? -4.149 -9.008 0.695 1.00 98.38 234 THR A O 1
ATOM 1827 N N . LYS A 1 235 ? -4.728 -7.093 1.700 1.00 98.06 235 LYS A N 1
ATOM 1828 C CA . LYS A 1 235 ? -5.651 -7.636 2.701 1.00 98.06 235 LYS A CA 1
ATOM 1829 C C . LYS A 1 235 ? -7.095 -7.210 2.421 1.00 98.06 235 LYS A C 1
ATOM 1831 O O . LYS A 1 235 ? -8.015 -7.627 3.120 1.00 98.06 235 LYS A O 1
ATOM 1836 N N . GLU A 1 236 ? -7.313 -6.419 1.380 1.00 97.94 236 GLU A N 1
ATOM 1837 C CA . GLU A 1 236 ? -8.608 -5.854 1.033 1.00 97.94 236 GLU A CA 1
ATOM 1838 C C . GLU A 1 236 ? -9.679 -6.912 0.769 1.00 97.94 236 GLU A C 1
ATOM 1840 O O . GLU A 1 236 ? -10.828 -6.676 1.110 1.00 97.94 236 GLU A O 1
ATOM 1845 N N . LEU A 1 237 ? -9.331 -8.108 0.275 1.00 96.94 237 LEU A N 1
ATOM 1846 C CA . LEU A 1 237 ? -10.310 -9.200 0.150 1.00 96.94 237 LEU A CA 1
ATOM 1847 C C . LEU A 1 237 ? -10.933 -9.583 1.502 1.00 96.94 237 LEU A C 1
ATOM 1849 O O . LEU A 1 237 ? -12.086 -9.992 1.545 1.00 96.94 237 LEU A O 1
ATOM 1853 N N . ALA A 1 238 ? -10.178 -9.453 2.595 1.00 97.56 238 ALA A N 1
ATOM 1854 C CA . ALA A 1 238 ? -10.693 -9.659 3.942 1.00 97.56 238 ALA A CA 1
ATOM 1855 C C . ALA A 1 238 ? -11.359 -8.388 4.488 1.00 97.56 238 ALA A C 1
ATOM 1857 O O . ALA A 1 238 ? -12.392 -8.464 5.138 1.00 97.56 238 ALA A O 1
ATOM 1858 N N . PHE A 1 239 ? -10.770 -7.211 4.254 1.00 97.94 239 PHE A N 1
ATOM 1859 C CA . PHE A 1 239 ? -11.255 -5.963 4.851 1.00 97.94 239 PHE A CA 1
ATOM 1860 C C . PHE A 1 239 ? -12.483 -5.364 4.169 1.00 97.94 239 PHE A C 1
ATOM 1862 O O . PHE A 1 239 ? -13.292 -4.722 4.842 1.00 97.94 239 PHE A O 1
ATOM 1869 N N . TYR A 1 240 ? -12.607 -5.518 2.858 1.00 97.88 240 TYR A N 1
ATOM 1870 C CA . TYR A 1 240 ? -13.690 -4.967 2.059 1.00 97.88 240 TYR A CA 1
ATOM 1871 C C . TYR A 1 240 ? -13.779 -5.675 0.686 1.00 97.88 240 TYR A C 1
ATOM 1873 O O . TYR A 1 240 ? -13.285 -5.157 -0.319 1.00 97.88 240 TYR A O 1
ATOM 1881 N N . PRO A 1 241 ? -14.398 -6.868 0.615 1.00 96.88 241 PRO A N 1
ATOM 1882 C CA . PRO A 1 241 ? -14.460 -7.674 -0.608 1.00 96.88 241 PRO A CA 1
ATOM 1883 C C . PRO A 1 241 ? -15.236 -7.009 -1.755 1.00 96.88 241 PRO A C 1
ATOM 1885 O O . PRO A 1 241 ? -14.943 -7.276 -2.915 1.00 96.88 241 PRO A O 1
ATOM 1888 N N . GLU A 1 242 ? -16.158 -6.086 -1.466 1.00 96.25 242 GLU A N 1
ATOM 1889 C CA . GLU A 1 242 ? -16.876 -5.297 -2.485 1.00 96.25 242 GLU A CA 1
ATOM 1890 C C . GLU A 1 242 ? -15.952 -4.411 -3.336 1.00 96.25 242 GLU A C 1
ATOM 1892 O O . GLU A 1 242 ? -16.354 -3.922 -4.389 1.00 96.25 242 GLU A O 1
ATOM 1897 N N . ARG A 1 243 ? -14.687 -4.229 -2.929 1.00 97.00 243 ARG A N 1
ATOM 1898 C CA . ARG A 1 243 ? -13.668 -3.592 -3.769 1.00 97.00 243 ARG A CA 1
ATOM 1899 C C . ARG A 1 243 ? -13.489 -4.302 -5.119 1.00 97.00 243 ARG A C 1
ATOM 1901 O O . ARG A 1 243 ? -13.086 -3.654 -6.088 1.00 97.00 243 ARG A O 1
ATOM 1908 N N . PHE A 1 244 ? -13.718 -5.610 -5.165 1.00 97.31 244 PHE A N 1
ATOM 1909 C CA . PHE A 1 244 ? -13.504 -6.465 -6.330 1.00 97.31 244 PHE A CA 1
ATOM 1910 C C . PHE A 1 244 ? -14.808 -6.597 -7.118 1.00 97.31 244 PHE A C 1
ATOM 1912 O O . PHE A 1 244 ? -15.434 -7.652 -7.138 1.00 97.31 244 PHE A O 1
ATOM 1919 N N . ASP A 1 245 ? -15.237 -5.479 -7.705 1.00 97.12 245 ASP A N 1
ATOM 1920 C CA . ASP A 1 245 ? -16.459 -5.378 -8.502 1.00 97.12 245 ASP A CA 1
ATOM 1921 C C . ASP A 1 245 ? -16.215 -5.657 -9.999 1.00 97.12 245 ASP A C 1
ATOM 1923 O O . ASP A 1 245 ? -15.084 -5.841 -10.455 1.00 97.12 245 ASP A O 1
ATOM 1927 N N . GLU A 1 246 ? -17.288 -5.639 -10.791 1.00 97.69 246 GLU A N 1
ATOM 1928 C CA . GLU A 1 246 ? -17.228 -5.819 -12.250 1.00 97.69 246 GLU A CA 1
ATOM 1929 C C . GLU A 1 246 ? -16.293 -4.814 -12.938 1.00 97.69 246 GLU A C 1
ATOM 1931 O O . GLU A 1 246 ? -15.620 -5.146 -13.911 1.00 97.69 246 GLU A O 1
ATOM 1936 N N . THR A 1 247 ? -16.195 -3.580 -12.429 1.00 98.06 247 THR A N 1
ATOM 1937 C CA . THR A 1 247 ? -15.307 -2.568 -13.022 1.00 98.06 247 THR A CA 1
ATOM 1938 C C . THR A 1 247 ? -13.835 -2.866 -12.750 1.00 98.06 247 THR A C 1
ATOM 1940 O O . THR A 1 247 ? -12.980 -2.559 -13.583 1.00 98.06 247 THR A O 1
ATOM 1943 N N . PHE A 1 248 ? -13.521 -3.472 -11.601 1.00 98.25 248 PHE A N 1
ATOM 1944 C CA . PHE A 1 248 ? -12.184 -3.965 -11.292 1.00 98.25 248 PHE A CA 1
ATOM 1945 C C . PHE A 1 248 ? -11.804 -5.128 -12.211 1.00 98.25 248 PHE A C 1
ATOM 1947 O O . PHE A 1 248 ? -10.718 -5.098 -12.788 1.00 98.25 248 PHE A O 1
ATOM 1954 N N . PHE A 1 249 ? -12.687 -6.113 -12.397 1.00 98.12 249 PHE A N 1
ATOM 1955 C CA . PHE A 1 249 ? -12.408 -7.237 -13.295 1.00 98.12 249 PHE A CA 1
ATOM 1956 C C . PHE A 1 249 ? -12.283 -6.787 -14.754 1.00 98.12 249 PHE A C 1
ATOM 1958 O O . PHE A 1 249 ? -11.297 -7.129 -15.400 1.00 98.12 249 PHE A O 1
ATOM 1965 N N . ALA A 1 250 ? -13.161 -5.896 -15.227 1.00 98.50 250 ALA A N 1
ATOM 1966 C CA . ALA A 1 250 ? -13.047 -5.308 -16.562 1.00 98.50 250 ALA A CA 1
ATOM 1967 C C . ALA A 1 250 ? -11.721 -4.547 -16.770 1.00 98.50 250 ALA A C 1
ATOM 1969 O O . ALA A 1 250 ? -11.129 -4.609 -17.846 1.00 98.50 250 ALA A O 1
ATOM 1970 N N . MET A 1 251 ? -11.216 -3.850 -15.741 1.00 98.62 251 MET A N 1
ATOM 1971 C CA . MET A 1 251 ? -9.889 -3.221 -15.787 1.00 98.62 251 MET A CA 1
ATOM 1972 C C . MET A 1 251 ? -8.769 -4.263 -15.929 1.00 98.62 251 MET A C 1
ATOM 1974 O O . MET A 1 251 ? -7.812 -4.012 -16.661 1.00 98.62 251 MET A O 1
A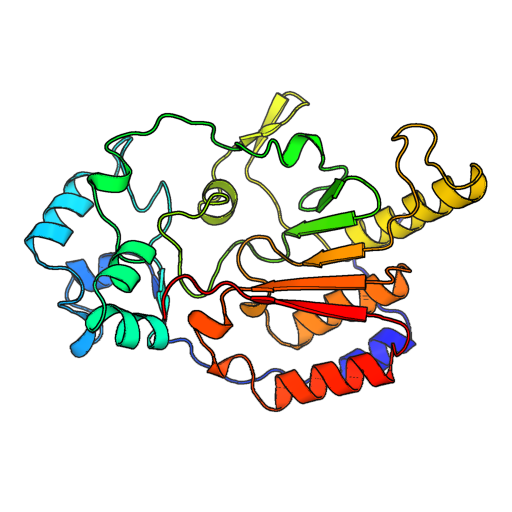TOM 1978 N N . LEU A 1 252 ? -8.856 -5.400 -15.230 1.00 98.44 252 LEU A N 1
ATOM 1979 C CA . LEU A 1 252 ? -7.864 -6.474 -15.340 1.00 98.44 252 LEU A CA 1
ATOM 1980 C C . LEU A 1 252 ? -7.904 -7.154 -16.711 1.00 98.44 252 LEU A C 1
ATOM 1982 O O . LEU A 1 252 ? -6.844 -7.404 -17.280 1.00 98.44 252 LEU A O 1
ATOM 1986 N N . ASP A 1 253 ? -9.091 -7.399 -17.262 1.00 98.56 253 ASP A N 1
ATOM 1987 C CA . ASP A 1 253 ? -9.250 -7.974 -18.601 1.00 98.56 253 ASP A CA 1
ATOM 1988 C C . ASP A 1 253 ? -8.652 -7.050 -19.666 1.00 98.56 253 ASP A C 1
ATOM 1990 O O . ASP A 1 253 ? -7.799 -7.473 -20.448 1.00 98.56 253 ASP A O 1
ATOM 1994 N N . ALA A 1 254 ? -8.995 -5.758 -19.624 1.00 98.56 254 ALA A N 1
ATOM 1995 C CA . ALA A 1 254 ? -8.415 -4.755 -20.515 1.00 98.56 254 ALA A CA 1
ATOM 1996 C C . ALA A 1 254 ? -6.889 -4.633 -20.341 1.00 98.56 254 ALA A C 1
ATOM 1998 O O . ALA A 1 254 ? -6.164 -4.396 -21.310 1.00 98.56 254 ALA A O 1
ATOM 1999 N N . PHE A 1 255 ? -6.378 -4.808 -19.116 1.00 98.62 255 PHE A N 1
ATOM 2000 C CA . PHE A 1 255 ? -4.939 -4.810 -18.862 1.00 98.62 255 PHE A CA 1
ATOM 2001 C C . PHE A 1 255 ? -4.257 -6.020 -19.504 1.00 98.62 255 PHE A C 1
ATOM 2003 O O . PHE A 1 255 ? -3.229 -5.842 -20.152 1.00 98.62 255 PHE A O 1
ATOM 2010 N N . HIS A 1 256 ? -4.815 -7.225 -19.368 1.00 98.25 256 HIS A N 1
ATOM 2011 C CA . HIS A 1 256 ? -4.253 -8.432 -19.978 1.00 98.25 256 HIS A CA 1
ATOM 2012 C C . HIS A 1 256 ? -4.364 -8.428 -21.506 1.00 98.25 256 HIS A C 1
ATOM 2014 O O . HIS A 1 256 ? -3.454 -8.910 -22.173 1.00 98.25 256 HIS A O 1
ATOM 2020 N N . GLU A 1 257 ? -5.423 -7.846 -22.075 1.00 98.06 257 GLU A N 1
ATOM 2021 C CA . GLU A 1 257 ? -5.525 -7.643 -23.524 1.00 98.06 257 GLU A CA 1
ATOM 2022 C C . GLU A 1 257 ? -4.442 -6.677 -24.024 1.00 98.06 257 GLU A C 1
ATOM 2024 O O . GLU A 1 257 ? -3.757 -6.948 -25.013 1.00 98.06 257 GLU A O 1
ATOM 2029 N N . ALA A 1 258 ? -4.230 -5.567 -23.310 1.00 97.88 258 ALA A N 1
ATOM 2030 C CA . ALA A 1 258 ? -3.195 -4.607 -23.663 1.00 97.88 258 ALA A CA 1
ATOM 2031 C C . ALA A 1 258 ? -1.780 -5.166 -23.425 1.00 97.88 258 ALA A C 1
ATOM 2033 O O . ALA A 1 258 ? -0.882 -4.928 -24.233 1.00 97.88 258 ALA A O 1
ATOM 2034 N N . TYR A 1 259 ? -1.545 -5.911 -22.348 1.00 98.12 259 TYR A N 1
ATOM 2035 C CA . TYR A 1 259 ? -0.221 -6.367 -21.912 1.00 98.12 259 TYR A CA 1
ATOM 2036 C C . TYR A 1 259 ? -0.188 -7.886 -21.656 1.00 98.12 259 TYR A C 1
ATOM 2038 O O . TYR A 1 259 ? 0.097 -8.315 -20.535 1.00 98.12 259 TYR A O 1
ATOM 2046 N N . PRO A 1 260 ? -0.422 -8.721 -22.687 1.00 97.62 260 PRO A N 1
ATOM 2047 C CA . PRO A 1 260 ? -0.581 -10.171 -22.529 1.00 97.62 260 PRO A CA 1
ATOM 2048 C C . PRO A 1 260 ? 0.696 -10.886 -22.073 1.00 97.62 260 PRO A C 1
ATOM 2050 O O . PRO A 1 260 ? 0.644 -12.023 -21.615 1.00 97.62 260 PRO A O 1
ATOM 2053 N N . GLN A 1 261 ? 1.853 -10.234 -22.198 1.00 97.38 261 GLN A N 1
ATOM 2054 C CA . GLN A 1 261 ? 3.139 -10.758 -21.748 1.00 97.38 261 GLN A CA 1
ATOM 2055 C C . GLN A 1 261 ? 3.364 -10.624 -20.233 1.00 97.38 261 GLN A C 1
ATOM 2057 O O . GLN A 1 261 ? 4.327 -11.187 -19.718 1.00 97.38 261 GLN A O 1
ATOM 2062 N N . ILE A 1 262 ? 2.533 -9.849 -19.527 1.00 98.31 262 ILE A N 1
ATOM 2063 C CA . ILE A 1 262 ? 2.729 -9.548 -18.107 1.00 98.31 262 ILE A CA 1
ATOM 2064 C C . ILE A 1 262 ? 2.031 -10.592 -17.243 1.00 98.31 262 ILE A C 1
ATOM 2066 O O . ILE A 1 262 ? 0.828 -10.811 -17.345 1.00 98.31 262 ILE A O 1
ATOM 2070 N N . SER A 1 263 ? 2.785 -11.188 -16.324 1.00 98.31 263 SER A N 1
ATOM 2071 C CA . SER A 1 263 ? 2.250 -12.078 -15.295 1.00 98.31 263 SER A CA 1
ATOM 2072 C C . SER A 1 263 ? 1.798 -11.247 -14.091 1.00 98.31 263 SER A C 1
ATOM 2074 O O . SER A 1 263 ? 2.621 -10.674 -13.374 1.00 98.31 263 SER A O 1
ATOM 2076 N N . LEU A 1 264 ? 0.482 -11.173 -13.868 1.00 98.25 264 LEU A N 1
ATOM 2077 C CA . LEU A 1 264 ? -0.125 -10.480 -12.731 1.00 98.25 264 LEU A CA 1
ATOM 2078 C C . LEU A 1 264 ? -0.550 -11.479 -11.645 1.00 98.25 264 LEU A C 1
ATOM 2080 O O . LEU A 1 264 ? -1.238 -12.460 -11.922 1.00 98.25 264 LEU A O 1
ATOM 2084 N N . ARG A 1 265 ? -0.166 -11.231 -10.387 1.00 98.06 265 ARG A N 1
ATOM 2085 C CA . ARG A 1 265 ? -0.548 -12.070 -9.235 1.00 98.06 265 ARG A CA 1
ATOM 2086 C C . ARG A 1 265 ? -1.002 -11.230 -8.052 1.00 98.06 265 ARG A C 1
ATOM 2088 O O . ARG A 1 265 ? -0.480 -10.146 -7.802 1.00 98.06 265 ARG A O 1
ATOM 2095 N N . MET A 1 266 ? -1.919 -11.773 -7.261 1.00 97.44 266 MET A N 1
ATOM 2096 C CA . MET A 1 266 ? -2.370 -11.158 -6.014 1.00 97.44 266 MET A CA 1
ATOM 2097 C C . MET A 1 266 ? -1.936 -12.008 -4.823 1.00 97.44 266 MET A C 1
ATOM 2099 O O . MET A 1 266 ? -2.221 -13.201 -4.762 1.00 97.44 266 MET A O 1
ATOM 2103 N N . MET A 1 267 ? -1.247 -11.385 -3.871 1.00 97.69 267 MET A N 1
ATOM 2104 C CA . MET A 1 267 ? -0.862 -11.999 -2.605 1.00 97.69 267 MET A CA 1
ATOM 2105 C C . MET A 1 267 ? -1.882 -11.571 -1.553 1.00 97.69 267 MET A C 1
ATOM 2107 O O . MET A 1 267 ? -1.866 -10.423 -1.105 1.00 97.69 267 MET A O 1
ATOM 2111 N N . VAL A 1 268 ? -2.791 -12.481 -1.203 1.00 96.94 268 VAL A N 1
ATOM 2112 C CA . VAL A 1 268 ? -3.882 -12.212 -0.258 1.00 96.94 268 VAL A CA 1
ATOM 2113 C C . VAL A 1 268 ? -3.456 -12.472 1.184 1.00 96.94 268 VAL A C 1
ATOM 2115 O O . VAL A 1 268 ? -2.661 -13.371 1.456 1.00 96.94 268 VAL A O 1
ATOM 2118 N N . HIS A 1 269 ? -4.009 -11.706 2.124 1.00 97.12 269 HIS A N 1
ATOM 2119 C CA . HIS A 1 269 ? -3.680 -11.814 3.546 1.00 97.12 269 HIS A CA 1
ATOM 2120 C C . HIS A 1 269 ? -4.904 -12.162 4.403 1.00 97.12 269 HIS A C 1
ATOM 2122 O O . HIS A 1 269 ? -5.569 -11.287 4.956 1.00 97.12 269 HIS A O 1
ATOM 2128 N N . PHE A 1 270 ? -5.148 -13.455 4.611 1.00 97.06 270 PHE A N 1
ATOM 2129 C CA . PHE A 1 270 ? -6.106 -13.959 5.603 1.00 97.06 270 PHE A CA 1
ATOM 2130 C C . PHE A 1 270 ? -5.376 -14.456 6.855 1.00 97.06 270 PHE A C 1
ATOM 2132 O O . PHE A 1 270 ? -4.276 -14.993 6.766 1.00 97.06 270 PHE A O 1
ATOM 2139 N N . ASN A 1 271 ? -5.965 -14.237 8.031 1.00 96.81 271 ASN A N 1
ATOM 2140 C CA . ASN A 1 271 ? -5.372 -14.636 9.317 1.00 96.81 271 ASN A CA 1
ATOM 2141 C C . ASN A 1 271 ? -6.215 -15.658 10.081 1.00 96.81 271 ASN A C 1
ATOM 2143 O O . ASN A 1 271 ? -5.704 -16.299 10.992 1.00 96.81 271 ASN A O 1
ATOM 2147 N N . HIS A 1 272 ? -7.501 -15.760 9.762 1.00 95.62 272 HIS A N 1
ATOM 2148 C CA . HIS A 1 272 ? -8.457 -16.584 10.481 1.00 95.62 272 HIS A CA 1
ATOM 2149 C C . HIS A 1 272 ? -9.534 -17.064 9.493 1.00 95.62 272 HIS A C 1
ATOM 2151 O O . HIS A 1 272 ? -9.853 -16.284 8.589 1.00 95.62 272 HIS A O 1
ATOM 2157 N N . PRO A 1 273 ? -10.046 -18.304 9.637 1.00 89.56 273 PRO A N 1
ATOM 2158 C CA . PRO A 1 273 ? -11.184 -18.815 8.868 1.00 89.56 273 PRO A CA 1
ATOM 2159 C C . PRO A 1 273 ? -12.466 -17.996 9.030 1.00 89.56 273 PRO A C 1
ATOM 2161 O O . PRO A 1 273 ? -12.639 -17.362 10.102 1.00 89.56 273 PRO A O 1
#

Secondary structure (DSSP, 8-state):
---SS----HHHHHHHHH----------EESSHHHHTT-S-TTTGGGS-HHHHHHHHTTTTSTT-HHHHS--EE-HHHHHHHTT-HHHHHHHS--GGGGS---S-SSTT-GGGG-SBTTEEEETTEEEEEEES--SS--TT-TTHHHHHT-EEE-TTS-EEEPPPP-HHHHHHHHHHHHHHHHHTTTS-TTT------EEEEEES-GGGS-HHHHHHHHHHHHHTT--EEEEEE-HHHH-GGGS-HHHHHHHHHHHHH-TT-EEEEEE-----